Protein AF-A0A4U5JVY8-F1 (afdb_monomer)

Sequence (272 aa):
MNRAIWLPMALMVLGCAQSDKTPESETKQGASPSTPVASASTGAPNNTVSSDGEGGNAEQEFREAMALSAYPKVDYRDEEGNGISFEEFMKQTSNGKTFGMFKNSKTKEAIVSLNKPGKPVAEETKSDIRIGSPLPALKNAKTLDGKALDDAMFSGRHTLVSFYYSECVPCIAEVPALNAYAKAHPEMGILAVTFDEAKEARAFVGKHGFEWPVLADSEAYIHQAGVRTYPTILLIGPDRKIVAKMKTTLLQREDDTASAVAALDRWVESLL

Structure (mmCIF, N/CA/C/O backbone):
data_AF-A0A4U5JVY8-F1
#
_entry.id   AF-A0A4U5JVY8-F1
#
loop_
_atom_site.group_PDB
_atom_site.id
_atom_site.type_symbol
_atom_site.label_atom_id
_atom_site.label_alt_id
_atom_site.label_comp_id
_atom_site.label_asym_id
_atom_site.label_entity_id
_atom_site.label_seq_id
_atom_site.pdbx_PDB_ins_code
_atom_site.Cartn_x
_atom_site.Cartn_y
_atom_site.Cartn_z
_atom_site.occupancy
_atom_site.B_iso_or_equiv
_atom_site.auth_seq_id
_atom_site.auth_comp_id
_atom_site.auth_asym_id
_atom_site.auth_atom_id
_atom_site.pdbx_PDB_model_num
ATOM 1 N N . MET A 1 1 ? -44.131 -23.137 20.918 1.00 44.53 1 MET A N 1
ATOM 2 C CA . MET A 1 1 ? -44.601 -23.540 19.576 1.00 44.53 1 MET A CA 1
ATOM 3 C C . MET A 1 1 ? -44.940 -22.292 18.785 1.00 44.53 1 MET A C 1
ATOM 5 O O . MET A 1 1 ? -45.853 -21.594 19.187 1.00 44.53 1 MET A O 1
ATOM 9 N N . ASN A 1 2 ? -44.182 -21.989 17.731 1.00 37.28 2 ASN A N 1
ATOM 10 C CA . ASN A 1 2 ? -44.697 -21.395 16.493 1.00 37.28 2 ASN A CA 1
ATOM 11 C C . ASN A 1 2 ? -43.568 -21.383 15.460 1.00 37.28 2 ASN A C 1
ATOM 13 O O . ASN A 1 2 ? -42.564 -20.697 15.617 1.00 37.28 2 ASN A O 1
ATOM 17 N N . ARG A 1 3 ? -43.732 -22.233 14.445 1.00 38.88 3 ARG A N 1
ATOM 18 C CA . ARG A 1 3 ? -42.898 -22.325 13.249 1.00 38.88 3 ARG A CA 1
ATOM 19 C C . ARG A 1 3 ? -43.443 -21.324 12.233 1.00 38.88 3 ARG A C 1
ATOM 21 O O . ARG A 1 3 ? -44.627 -21.395 11.921 1.00 38.88 3 ARG A O 1
ATOM 28 N N . ALA A 1 4 ? -42.593 -20.462 11.688 1.00 52.03 4 ALA A N 1
ATOM 29 C CA . ALA A 1 4 ? -42.879 -19.748 10.450 1.00 52.03 4 ALA A CA 1
ATOM 30 C C . ALA A 1 4 ? -41.884 -20.235 9.394 1.00 52.03 4 ALA A C 1
ATOM 32 O O . ALA A 1 4 ? -40.686 -19.980 9.461 1.00 52.03 4 ALA A O 1
ATOM 33 N N . ILE A 1 5 ? -42.428 -21.039 8.489 1.00 45.78 5 ILE A N 1
ATOM 34 C CA . ILE A 1 5 ? -41.816 -21.608 7.296 1.00 45.78 5 ILE A CA 1
ATOM 35 C C . ILE A 1 5 ? -42.065 -20.605 6.170 1.00 45.78 5 ILE A C 1
ATOM 37 O O . ILE A 1 5 ? -43.217 -20.232 5.967 1.00 45.78 5 ILE A O 1
ATOM 41 N N . TRP A 1 6 ? -41.037 -20.218 5.419 1.00 35.31 6 TRP A N 1
ATOM 42 C CA . TRP A 1 6 ? -41.207 -19.662 4.075 1.00 35.31 6 TRP A CA 1
ATOM 43 C C . TRP A 1 6 ? -40.124 -20.244 3.162 1.00 35.31 6 TRP A C 1
ATOM 45 O O . TRP A 1 6 ? -38.931 -20.087 3.412 1.00 35.31 6 TRP A O 1
ATOM 55 N N . LEU A 1 7 ? -40.577 -21.001 2.162 1.00 38.44 7 LEU A N 1
ATOM 56 C CA . LEU A 1 7 ? -39.785 -21.593 1.083 1.00 38.44 7 LEU A CA 1
ATOM 57 C C . LEU A 1 7 ? -39.671 -20.605 -0.106 1.00 38.44 7 LEU A C 1
ATOM 59 O O . LEU A 1 7 ? -40.382 -19.599 -0.128 1.00 38.44 7 LEU A O 1
ATOM 63 N N . PRO A 1 8 ? -38.783 -20.873 -1.084 1.00 55.81 8 PRO A N 1
ATOM 64 C CA . PRO A 1 8 ? -38.242 -19.887 -2.014 1.00 55.81 8 PRO A CA 1
ATOM 65 C C . PRO A 1 8 ? -39.067 -19.756 -3.300 1.00 55.81 8 PRO A C 1
ATOM 67 O O . PRO A 1 8 ? -39.742 -20.693 -3.724 1.00 55.81 8 PRO A O 1
ATOM 70 N N . MET A 1 9 ? -38.942 -18.610 -3.973 1.00 40.38 9 MET A N 1
ATOM 71 C CA . MET A 1 9 ? -39.464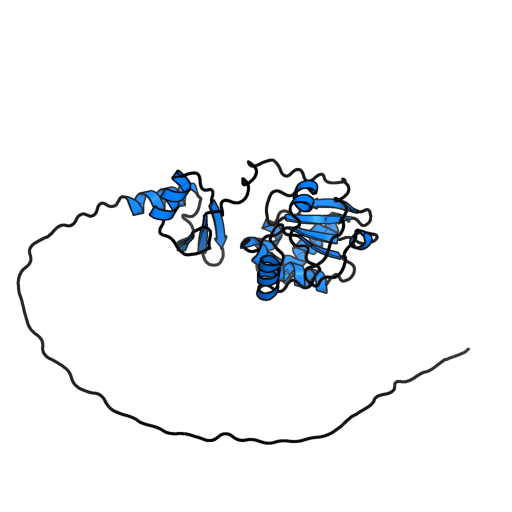 -18.410 -5.325 1.00 40.38 9 MET A CA 1
ATOM 72 C C . MET A 1 9 ? -38.307 -18.479 -6.326 1.00 40.38 9 MET A C 1
ATOM 74 O O . MET A 1 9 ? -37.515 -17.550 -6.461 1.00 40.38 9 MET A O 1
ATOM 78 N N . ALA A 1 10 ? -38.204 -19.622 -6.999 1.00 37.62 10 ALA A N 1
ATOM 79 C CA . ALA A 1 10 ? -37.437 -19.787 -8.221 1.00 37.62 10 ALA A CA 1
ATOM 80 C C . ALA A 1 10 ? -38.248 -19.216 -9.393 1.00 37.62 10 ALA A C 1
ATOM 82 O O . ALA A 1 10 ? -39.422 -19.555 -9.549 1.00 37.62 10 ALA A O 1
ATOM 83 N N . LEU A 1 11 ? -37.619 -18.396 -10.236 1.00 42.69 11 LEU A N 1
ATOM 84 C CA . LEU A 1 11 ? -38.139 -18.061 -11.558 1.00 42.69 11 LEU A CA 1
ATOM 85 C C . LEU A 1 11 ? -37.130 -18.552 -12.601 1.00 42.69 11 LEU A C 1
ATOM 87 O O . LEU A 1 11 ? -36.046 -17.997 -12.757 1.00 42.69 11 LEU A O 1
ATOM 91 N N . MET A 1 12 ? -37.499 -19.643 -13.269 1.00 35.31 12 MET A N 1
ATOM 92 C CA . MET A 1 12 ? -36.895 -20.112 -14.512 1.00 35.31 12 MET A CA 1
ATOM 93 C C . MET A 1 12 ? -37.322 -19.192 -15.660 1.00 35.31 12 MET A C 1
ATOM 95 O O . MET A 1 12 ? -38.511 -18.919 -15.811 1.00 35.31 12 MET A O 1
ATOM 99 N N . VAL A 1 13 ? -36.382 -18.822 -16.529 1.00 46.31 13 VAL A N 1
ATOM 100 C CA . VAL A 1 13 ? -36.673 -18.543 -17.942 1.00 46.31 13 VAL A CA 1
ATOM 101 C C . VAL A 1 13 ? -35.744 -19.412 -18.785 1.00 46.31 13 VAL A C 1
ATOM 103 O O . VAL A 1 13 ? -34.539 -19.475 -18.554 1.00 46.31 13 VAL A O 1
ATOM 106 N N . LEU A 1 14 ? -36.369 -20.133 -19.710 1.00 36.03 14 LEU A N 1
ATOM 107 C CA . LEU A 1 14 ? -35.841 -21.159 -20.602 1.00 36.03 14 LEU A CA 1
ATOM 108 C C . LEU A 1 14 ? -35.813 -20.606 -22.043 1.00 36.03 14 LEU A C 1
ATOM 110 O O . LEU A 1 14 ? -36.727 -19.871 -22.412 1.00 36.03 14 LEU A O 1
ATOM 114 N N . GLY A 1 15 ? -34.850 -21.043 -22.864 1.00 28.77 15 GLY A N 1
ATOM 115 C CA . GLY A 1 15 ? -34.874 -20.956 -24.342 1.00 28.77 15 GLY A CA 1
ATOM 116 C C . GLY A 1 15 ? -33.552 -20.435 -24.931 1.00 28.77 15 GLY A C 1
ATOM 117 O O . GLY A 1 15 ? -33.230 -19.274 -24.722 1.00 28.77 15 GLY A O 1
ATOM 118 N N . CYS A 1 16 ? -32.652 -21.281 -25.471 1.00 30.17 16 CYS A N 1
ATOM 119 C CA . CYS A 1 16 ? -32.615 -21.861 -26.842 1.00 30.17 16 CYS A CA 1
ATOM 120 C C . CYS A 1 16 ? -32.437 -20.770 -27.932 1.00 30.17 16 CYS A C 1
ATOM 122 O O . CYS A 1 16 ? -33.141 -19.776 -27.884 1.00 30.17 16 CYS A O 1
ATOM 124 N N . ALA A 1 17 ? -31.575 -20.840 -28.956 1.00 34.06 17 ALA A N 1
ATOM 125 C CA . ALA A 1 17 ? -30.889 -21.940 -29.636 1.00 34.06 17 ALA A CA 1
ATOM 126 C C . ALA A 1 17 ? -29.730 -21.417 -30.539 1.00 34.06 17 ALA A C 1
ATOM 128 O O . ALA A 1 17 ? -29.568 -20.214 -30.729 1.00 34.06 17 ALA A O 1
ATOM 129 N N . GLN A 1 18 ? -28.976 -22.383 -31.081 1.00 30.11 18 GLN A N 1
ATOM 130 C CA . GLN A 1 18 ? -27.905 -22.387 -32.098 1.00 30.11 18 GLN A CA 1
ATOM 131 C C . GLN A 1 18 ? -27.937 -21.321 -33.223 1.00 30.11 18 GLN A C 1
ATOM 133 O O . GLN A 1 18 ? -29.003 -20.983 -33.725 1.00 30.11 18 GLN A O 1
ATOM 138 N N . SER A 1 19 ? -26.770 -20.974 -33.797 1.00 32.69 19 SER A N 1
ATOM 139 C CA . SER A 1 19 ? -26.231 -21.674 -34.990 1.00 32.69 19 SER A CA 1
ATOM 140 C C . SER A 1 19 ? -25.012 -20.980 -35.618 1.00 32.69 19 SER A C 1
ATOM 142 O O . SER A 1 19 ? -24.900 -19.759 -35.665 1.00 32.69 19 SER A O 1
ATOM 144 N N . ASP A 1 20 ? -24.126 -21.856 -36.083 1.00 33.09 20 ASP A N 1
ATOM 145 C CA . ASP A 1 20 ? -22.908 -21.733 -36.875 1.00 33.09 20 ASP A CA 1
ATOM 146 C C . ASP A 1 20 ? -22.888 -20.688 -37.998 1.00 33.09 20 ASP A C 1
ATOM 148 O O . ASP A 1 20 ? -23.901 -20.418 -38.645 1.00 33.09 20 ASP A O 1
ATOM 152 N N . LYS A 1 21 ? -21.667 -20.232 -38.323 1.00 34.66 21 LYS A N 1
ATOM 153 C CA . LYS A 1 21 ? -21.115 -20.254 -39.693 1.00 34.66 21 LYS A CA 1
ATOM 154 C C . LYS A 1 21 ? -19.648 -19.808 -39.716 1.00 34.66 21 LYS A C 1
ATOM 156 O O . LYS A 1 21 ? -19.340 -18.623 -39.636 1.00 34.66 21 LYS A O 1
ATOM 161 N N . THR A 1 22 ? -18.754 -20.775 -39.890 1.00 34.44 22 THR A N 1
ATOM 162 C CA . THR A 1 22 ? -17.525 -20.636 -40.688 1.00 34.44 22 THR A CA 1
ATOM 163 C C . THR A 1 22 ? -17.857 -20.819 -42.176 1.00 34.44 22 THR A C 1
ATOM 165 O O . THR A 1 22 ? -18.879 -21.418 -42.521 1.00 34.44 22 THR A O 1
ATOM 168 N N . PRO A 1 23 ? -17.026 -20.253 -43.059 1.00 41.19 23 PRO A N 1
ATOM 169 C CA . PRO A 1 23 ? -16.271 -21.074 -44.018 1.00 41.19 23 PRO A CA 1
ATOM 170 C C . PRO A 1 23 ? -14.775 -20.674 -44.008 1.00 41.19 23 PRO A C 1
ATOM 172 O O . PRO A 1 23 ? -14.442 -19.527 -43.717 1.00 41.19 23 PRO A O 1
ATOM 175 N N . GLU A 1 24 ? -13.818 -21.614 -44.062 1.00 31.39 24 GLU A N 1
ATOM 176 C CA . GLU A 1 24 ? -13.188 -22.148 -45.299 1.00 31.39 24 GLU A CA 1
ATOM 177 C C . GLU A 1 24 ? -12.866 -21.042 -46.319 1.00 31.39 24 GLU A C 1
ATOM 179 O O . GLU A 1 24 ? -13.724 -20.238 -46.652 1.00 31.39 24 GLU A O 1
ATOM 184 N N . SER A 1 25 ? -11.714 -20.920 -46.966 1.00 27.73 25 SER A N 1
ATOM 185 C CA . SER A 1 25 ? -10.403 -21.578 -47.043 1.00 27.73 25 SER A CA 1
ATOM 186 C C . SER A 1 25 ? -9.842 -20.998 -48.346 1.00 27.73 25 SER A C 1
ATOM 188 O O . SER A 1 25 ? -10.617 -20.932 -49.293 1.00 27.73 25 SER A O 1
ATOM 190 N N . GLU A 1 26 ? -8.564 -20.637 -48.471 1.00 34.53 26 GLU A N 1
ATOM 191 C CA . GLU A 1 26 ? -7.884 -20.826 -49.762 1.00 34.53 26 GLU A CA 1
ATOM 192 C C . GLU A 1 26 ? -6.359 -20.734 -49.649 1.00 34.53 26 GLU A C 1
ATOM 194 O O . GLU A 1 26 ? -5.760 -19.817 -49.090 1.00 34.53 26 GLU A O 1
ATOM 199 N N . THR A 1 27 ? -5.768 -21.785 -50.192 1.00 29.89 27 THR A N 1
ATOM 200 C CA . THR A 1 27 ? -4.372 -22.191 -50.269 1.00 29.89 27 THR A CA 1
ATOM 201 C C . THR A 1 27 ? -3.647 -21.433 -51.379 1.00 29.89 27 THR A C 1
ATOM 203 O O . THR A 1 27 ? -4.186 -21.364 -52.477 1.00 29.89 27 THR A O 1
ATOM 206 N N . LYS A 1 28 ? -2.379 -21.033 -51.192 1.00 35.88 28 LYS A N 1
ATOM 207 C CA . LYS A 1 28 ? -1.377 -21.107 -52.278 1.00 35.88 28 LYS A CA 1
ATOM 208 C C . LYS A 1 28 ? 0.023 -21.442 -51.759 1.00 35.88 28 LYS A C 1
ATOM 210 O O . LYS A 1 28 ? 0.612 -20.722 -50.962 1.00 35.88 28 LYS A O 1
ATOM 215 N N . GLN A 1 29 ? 0.520 -22.567 -52.267 1.00 32.66 29 GLN A N 1
ATOM 216 C CA . GLN A 1 29 ? 1.894 -23.061 -52.226 1.00 32.66 29 GLN A CA 1
ATOM 217 C C . GLN A 1 29 ? 2.762 -22.384 -53.305 1.00 32.66 29 GLN A C 1
ATOM 219 O O . GLN A 1 29 ? 2.252 -21.974 -54.346 1.00 32.66 29 GLN A O 1
ATOM 224 N N . GLY A 1 30 ? 4.079 -22.375 -53.084 1.00 30.42 30 GLY A N 1
ATOM 225 C CA . GLY A 1 30 ? 5.127 -22.122 -54.086 1.00 30.42 30 GLY A CA 1
ATOM 226 C C . GLY A 1 30 ? 6.490 -22.002 -53.389 1.00 30.42 30 GLY A C 1
ATOM 227 O O . GLY A 1 30 ? 6.773 -20.977 -52.791 1.00 30.42 30 GLY A O 1
ATOM 228 N N . ALA A 1 31 ? 7.207 -23.106 -53.163 1.00 30.83 31 ALA A N 1
ATOM 229 C CA . ALA A 1 31 ? 8.260 -23.663 -54.031 1.00 30.83 31 ALA A CA 1
ATOM 230 C C . ALA A 1 31 ? 9.655 -23.003 -53.848 1.00 30.83 31 ALA A C 1
ATOM 232 O O . ALA A 1 31 ? 9.920 -21.911 -54.332 1.00 30.83 31 ALA A O 1
ATOM 233 N N . SER A 1 32 ? 10.545 -23.731 -53.158 1.00 29.83 32 SER A N 1
ATOM 234 C CA . SER A 1 32 ? 12.025 -23.738 -53.301 1.00 29.83 32 SER A CA 1
ATOM 235 C C . SER A 1 32 ? 12.385 -24.697 -54.475 1.00 29.83 32 SER A C 1
ATOM 237 O O . SER A 1 32 ? 11.446 -25.383 -54.896 1.00 29.83 32 SER A O 1
ATOM 239 N N . PRO A 1 33 ? 13.631 -24.892 -54.997 1.00 43.69 33 PRO A N 1
ATOM 240 C CA . PRO A 1 33 ? 14.962 -24.567 -54.442 1.00 43.69 33 PRO A CA 1
ATOM 241 C C . PRO A 1 33 ? 16.046 -24.120 -55.466 1.00 43.69 33 PRO A C 1
ATOM 243 O O . PRO A 1 33 ? 15.808 -24.128 -56.669 1.00 43.69 33 PRO A O 1
ATOM 246 N N . SER A 1 34 ? 17.258 -23.775 -54.992 1.00 32.31 34 SER A N 1
ATOM 247 C CA . SER A 1 34 ? 18.584 -24.312 -55.418 1.00 32.31 34 SER A CA 1
ATOM 248 C C . SER A 1 34 ? 19.775 -23.345 -55.197 1.00 32.31 34 SER A C 1
ATOM 250 O O . SER A 1 34 ? 19.781 -22.194 -55.614 1.00 32.31 34 SER A O 1
ATOM 252 N N . THR A 1 35 ? 20.779 -23.870 -54.489 1.00 31.12 35 THR A N 1
ATOM 253 C CA . THR A 1 35 ? 22.184 -23.448 -54.259 1.00 31.12 35 THR A CA 1
ATOM 254 C C . THR A 1 35 ? 23.069 -23.717 -55.502 1.00 31.12 35 THR A C 1
ATOM 256 O O . THR A 1 35 ? 22.540 -24.254 -56.474 1.00 31.12 35 THR A O 1
ATOM 259 N N . PRO A 1 36 ? 24.424 -23.602 -55.486 1.00 46.78 36 PRO A N 1
ATOM 260 C CA . PRO A 1 36 ? 25.385 -22.711 -54.796 1.00 46.78 36 PRO A CA 1
ATOM 261 C C . PRO A 1 36 ? 26.453 -22.126 -55.772 1.00 46.78 36 PRO A C 1
ATOM 263 O O . PRO A 1 36 ? 26.651 -22.667 -56.853 1.00 46.78 36 PRO A O 1
ATOM 266 N N . VAL A 1 37 ? 27.261 -21.132 -55.369 1.00 31.23 37 VAL A N 1
ATOM 267 C CA . VAL A 1 37 ? 28.632 -20.961 -55.917 1.00 31.23 37 VAL A CA 1
ATOM 268 C C . VAL A 1 37 ? 29.576 -20.444 -54.827 1.00 31.23 37 VAL A C 1
ATOM 270 O O . VAL A 1 37 ? 29.257 -19.499 -54.111 1.00 31.23 37 VAL A O 1
ATOM 273 N N . ALA A 1 38 ? 30.727 -21.104 -54.705 1.00 28.36 38 ALA A N 1
ATOM 274 C CA . ALA A 1 38 ? 31.816 -20.834 -53.773 1.00 28.36 38 ALA A CA 1
ATOM 275 C C . ALA A 1 38 ? 33.072 -20.305 -54.500 1.00 28.36 38 ALA A C 1
ATOM 277 O O . ALA A 1 38 ? 33.173 -20.438 -55.719 1.00 28.36 38 ALA A O 1
ATOM 278 N N . SER A 1 39 ? 34.045 -19.861 -53.685 1.00 27.89 39 SER A N 1
ATOM 279 C CA . SER A 1 39 ? 35.493 -19.678 -53.955 1.00 27.89 39 SER A CA 1
ATOM 280 C C . SER A 1 39 ? 35.931 -18.306 -54.498 1.00 27.89 39 SER A C 1
ATOM 282 O O . SER A 1 39 ? 35.319 -17.788 -55.417 1.00 27.89 39 SER A O 1
ATOM 284 N N . ALA A 1 40 ? 37.022 -17.668 -54.050 1.00 27.14 40 ALA A N 1
ATOM 285 C CA . ALA A 1 40 ? 38.007 -17.936 -52.993 1.00 27.14 40 ALA A CA 1
ATOM 286 C C . ALA A 1 40 ? 38.930 -16.700 -52.802 1.00 27.14 40 ALA A C 1
ATOM 288 O O . ALA A 1 40 ? 39.076 -15.923 -53.737 1.00 27.14 40 ALA A O 1
ATOM 289 N N . SER A 1 41 ? 39.592 -16.625 -51.629 1.00 26.50 41 SER A N 1
ATOM 290 C CA . SER A 1 41 ? 40.952 -16.094 -51.335 1.00 26.50 41 SER A CA 1
AT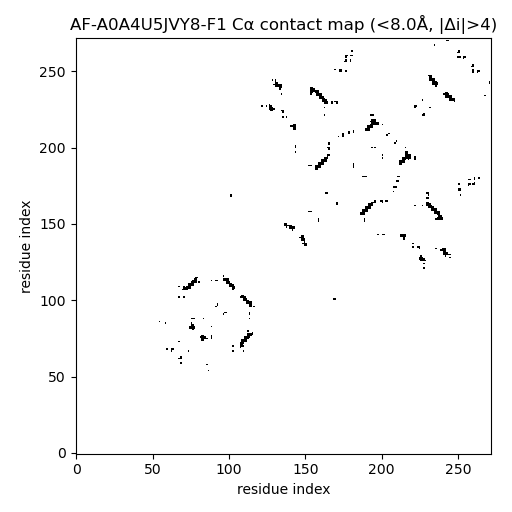OM 291 C C . SER A 1 41 ? 41.298 -14.653 -51.784 1.00 26.50 41 SER A C 1
ATOM 293 O O . SER A 1 41 ? 41.252 -14.327 -52.958 1.00 26.50 41 SER A O 1
ATOM 295 N N . THR A 1 42 ? 41.820 -13.736 -50.960 1.00 27.31 42 THR A N 1
ATOM 296 C CA . THR A 1 42 ? 43.104 -13.805 -50.227 1.00 27.31 42 THR A CA 1
ATOM 297 C C . THR A 1 42 ? 43.291 -12.482 -49.454 1.00 27.31 42 THR A C 1
ATOM 299 O O . THR A 1 42 ? 42.940 -11.437 -49.993 1.00 27.31 42 THR A O 1
ATOM 302 N N . GLY A 1 43 ? 43.939 -12.500 -48.282 1.00 26.80 43 GLY A N 1
ATOM 303 C CA . GLY A 1 43 ? 44.747 -11.361 -47.808 1.00 26.80 43 GLY A CA 1
ATOM 304 C C . GLY A 1 43 ? 44.231 -10.587 -46.591 1.00 26.80 43 GLY A C 1
ATOM 305 O O . GLY A 1 43 ? 43.535 -9.589 -46.728 1.00 26.80 43 GLY A O 1
ATOM 306 N N . ALA A 1 44 ? 44.677 -10.993 -45.399 1.00 27.80 44 ALA A N 1
ATOM 307 C CA . ALA A 1 44 ? 44.892 -10.070 -44.279 1.00 27.80 44 ALA A CA 1
ATOM 308 C C . ALA A 1 44 ? 46.097 -9.150 -44.616 1.00 27.80 44 ALA A C 1
ATOM 310 O O 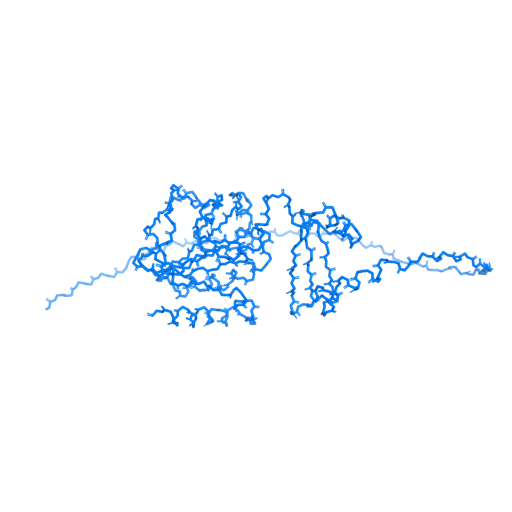. ALA A 1 44 ? 46.962 -9.576 -45.389 1.00 27.80 44 ALA A O 1
ATOM 311 N N . PRO A 1 45 ? 46.192 -7.922 -44.070 1.00 36.50 45 PRO A N 1
ATOM 312 C CA . PRO A 1 45 ? 46.544 -7.780 -42.658 1.00 36.50 45 PRO A CA 1
ATOM 313 C C . PRO A 1 45 ? 45.734 -6.726 -41.887 1.00 36.50 45 PRO A C 1
ATOM 315 O O . PRO A 1 45 ? 45.299 -5.716 -42.428 1.00 36.50 45 PRO A O 1
ATOM 318 N N . ASN A 1 46 ? 45.599 -7.009 -40.589 1.00 33.41 46 ASN A N 1
ATOM 319 C CA . ASN A 1 46 ? 45.531 -6.087 -39.455 1.00 33.41 46 ASN A CA 1
ATOM 320 C C . ASN A 1 46 ? 45.091 -4.645 -39.728 1.00 33.41 46 ASN A C 1
ATOM 322 O O . ASN A 1 46 ? 45.906 -3.811 -40.105 1.00 33.41 46 ASN A O 1
ATOM 326 N N . ASN A 1 47 ? 43.872 -4.333 -39.290 1.00 33.78 47 ASN A N 1
ATOM 327 C CA . ASN A 1 47 ? 43.629 -3.088 -38.576 1.00 33.78 47 ASN A CA 1
ATOM 328 C C . ASN A 1 47 ? 43.133 -3.436 -37.175 1.00 33.78 47 ASN A C 1
ATOM 330 O O . ASN A 1 47 ? 41.973 -3.777 -36.954 1.00 33.78 47 ASN A O 1
ATOM 334 N N . THR A 1 48 ? 44.073 -3.385 -36.240 1.00 36.72 48 THR A N 1
ATOM 335 C CA . THR A 1 48 ? 43.844 -3.283 -34.807 1.00 36.72 48 THR A CA 1
ATOM 336 C C . THR A 1 48 ? 43.029 -2.015 -34.559 1.00 36.72 48 THR A C 1
ATOM 338 O O . THR A 1 48 ? 43.559 -0.909 -34.616 1.00 36.72 48 THR A O 1
ATOM 341 N N . VAL A 1 49 ? 41.735 -2.167 -34.298 1.00 35.09 49 VAL A N 1
ATOM 342 C CA . VAL A 1 49 ? 40.999 -1.205 -33.478 1.00 35.09 49 VAL A CA 1
ATOM 343 C C . VAL A 1 49 ? 40.945 -1.834 -32.097 1.00 35.09 49 VAL A C 1
ATOM 345 O O . VAL A 1 49 ? 40.050 -2.613 -31.780 1.00 35.09 49 VAL A O 1
ATOM 348 N N . SER A 1 50 ? 41.974 -1.551 -31.303 1.00 37.97 50 SER A N 1
ATOM 349 C CA . SER A 1 50 ? 41.840 -1.600 -29.854 1.00 37.97 50 SER A CA 1
ATOM 350 C C . SER A 1 50 ? 40.881 -0.473 -29.484 1.00 37.97 50 SER A C 1
ATOM 352 O O . SER A 1 50 ? 41.265 0.691 -29.477 1.00 37.97 50 SER A O 1
ATOM 354 N N . SER A 1 51 ? 39.608 -0.805 -29.283 1.00 37.34 51 SER A N 1
ATOM 355 C CA . SER A 1 51 ? 38.725 0.011 -28.459 1.00 37.34 51 SER A CA 1
ATOM 356 C C . SER A 1 51 ? 38.888 -0.509 -27.039 1.00 37.34 51 SER A C 1
ATOM 358 O O . SER A 1 51 ? 38.365 -1.571 -26.691 1.00 37.34 51 SER A O 1
ATOM 360 N N . ASP A 1 52 ? 39.705 0.193 -26.268 1.00 37.69 52 ASP A N 1
ATOM 361 C CA . ASP A 1 52 ? 39.957 -0.078 -24.864 1.00 37.69 52 ASP A CA 1
ATOM 362 C C . ASP A 1 52 ? 38.630 -0.117 -24.080 1.00 37.69 52 ASP A C 1
ATOM 364 O O . ASP A 1 52 ? 37.941 0.879 -23.900 1.00 37.69 52 ASP A O 1
ATOM 368 N N . GLY A 1 53 ? 38.184 -1.328 -23.749 1.00 41.00 53 GLY A N 1
ATOM 369 C CA . GLY A 1 53 ? 38.051 -1.870 -22.391 1.00 41.00 53 GLY A CA 1
ATOM 370 C C . GLY A 1 53 ? 37.686 -0.997 -21.178 1.00 41.00 53 GLY A C 1
ATOM 371 O O . GLY A 1 53 ? 37.871 -1.494 -20.072 1.00 41.00 53 GLY A O 1
ATOM 372 N N . GLU A 1 54 ? 37.188 0.233 -21.299 1.00 44.09 54 GLU A N 1
ATOM 373 C CA . GLU A 1 54 ? 36.912 1.085 -20.123 1.00 44.09 54 GLU A CA 1
ATOM 374 C C . GLU A 1 54 ? 35.490 0.927 -19.550 1.00 44.09 54 GLU A C 1
ATOM 376 O O . GLU A 1 54 ? 35.301 1.046 -18.341 1.00 44.09 54 GLU A O 1
ATOM 381 N N . GLY A 1 55 ? 34.494 0.557 -20.364 1.00 44.91 55 GLY A N 1
ATOM 382 C CA . GLY A 1 55 ? 33.105 0.405 -19.894 1.00 44.91 55 GLY A CA 1
ATOM 383 C C . GLY A 1 55 ? 32.829 -0.884 -19.103 1.00 44.91 55 GLY A C 1
ATOM 384 O O . GLY A 1 55 ? 32.092 -0.870 -18.119 1.00 44.91 55 GLY A O 1
ATOM 385 N N . GLY A 1 56 ? 33.450 -2.004 -19.495 1.00 57.91 56 GLY A N 1
ATOM 386 C CA . GLY A 1 56 ? 33.180 -3.322 -18.895 1.00 57.91 56 GLY A CA 1
ATOM 387 C C . GLY A 1 56 ? 33.751 -3.495 -17.484 1.00 57.91 56 GLY A C 1
ATOM 388 O O . GLY A 1 56 ? 33.147 -4.166 -16.650 1.00 57.91 56 GLY A O 1
ATOM 389 N N . ASN A 1 57 ? 34.887 -2.849 -17.211 1.00 77.06 57 ASN A N 1
ATOM 390 C CA . ASN A 1 57 ? 35.478 -2.741 -15.877 1.00 77.06 57 ASN A CA 1
ATOM 391 C C . ASN A 1 57 ? 34.538 -1.947 -14.955 1.00 77.06 57 ASN A C 1
ATOM 393 O O . ASN A 1 57 ? 34.138 -2.450 -13.906 1.00 77.06 57 ASN A O 1
ATOM 397 N N . ALA A 1 58 ? 34.144 -0.742 -15.378 1.00 85.75 58 ALA A N 1
ATOM 398 C CA . ALA A 1 58 ? 33.407 0.177 -14.521 1.00 85.75 58 ALA A CA 1
ATOM 399 C C . ALA A 1 58 ? 32.009 -0.358 -14.181 1.00 85.75 58 ALA A C 1
ATOM 401 O O . ALA A 1 58 ? 31.538 -0.215 -13.051 1.00 85.75 58 ALA A O 1
ATOM 402 N N . GLU A 1 59 ? 31.355 -1.026 -15.138 1.00 91.50 59 GLU A N 1
ATOM 403 C CA . GLU A 1 59 ? 30.079 -1.695 -14.884 1.00 91.50 59 GLU A CA 1
ATOM 404 C C . GLU A 1 59 ? 30.241 -2.840 -13.884 1.00 91.50 59 GLU A C 1
ATOM 406 O O . GLU A 1 59 ? 29.416 -2.997 -12.983 1.00 91.50 59 GLU A O 1
ATOM 411 N N . GLN A 1 60 ? 31.310 -3.630 -14.000 1.00 88.12 60 GLN A N 1
ATOM 412 C CA . GLN A 1 60 ? 31.577 -4.715 -13.066 1.00 88.12 60 GLN A CA 1
ATOM 413 C C . GLN A 1 60 ? 31.839 -4.190 -11.649 1.00 88.12 60 GLN A C 1
ATOM 415 O O . GLN A 1 60 ? 31.214 -4.678 -10.707 1.00 88.12 60 GLN A O 1
ATOM 420 N N . GLU A 1 61 ? 32.691 -3.177 -11.492 1.00 88.06 61 GLU A N 1
ATOM 421 C CA . GLU A 1 61 ? 32.985 -2.556 -10.195 1.00 88.06 61 GLU A CA 1
ATOM 422 C C . GLU A 1 61 ? 31.727 -1.956 -9.561 1.00 88.06 61 GLU A C 1
ATOM 424 O O . GLU A 1 61 ? 31.437 -2.188 -8.385 1.00 88.06 61 GLU A O 1
ATOM 429 N N . PHE A 1 62 ? 30.916 -1.251 -10.356 1.00 90.06 62 PHE A N 1
ATOM 430 C CA . PHE A 1 62 ? 29.622 -0.749 -9.907 1.00 90.06 62 PHE A CA 1
ATOM 431 C C . PHE A 1 62 ? 28.711 -1.895 -9.458 1.00 90.06 62 PHE A C 1
ATOM 433 O O . PHE A 1 62 ? 28.098 -1.839 -8.389 1.00 90.06 62 PHE A O 1
ATOM 440 N N . ARG A 1 63 ? 28.627 -2.972 -10.243 1.00 92.25 63 ARG A N 1
ATOM 441 C CA . ARG A 1 63 ? 27.811 -4.137 -9.892 1.00 92.25 63 ARG A CA 1
ATOM 442 C C . ARG A 1 63 ? 28.309 -4.809 -8.620 1.00 92.25 63 ARG A C 1
ATOM 444 O O . ARG A 1 63 ? 27.488 -5.274 -7.837 1.00 92.25 63 ARG A O 1
ATOM 451 N N . GLU A 1 64 ? 29.607 -4.861 -8.371 1.00 87.62 64 GLU A N 1
ATOM 452 C CA . GLU A 1 64 ? 30.157 -5.383 -7.120 1.00 87.62 64 GLU A CA 1
ATOM 453 C C . GLU A 1 64 ? 29.806 -4.478 -5.936 1.00 87.62 64 GLU A C 1
ATOM 455 O O . GLU A 1 64 ? 29.216 -4.957 -4.962 1.00 87.62 64 GLU A O 1
ATOM 460 N N . ALA A 1 65 ? 30.053 -3.170 -6.057 1.00 83.50 65 ALA A N 1
ATOM 461 C CA . ALA A 1 65 ? 29.733 -2.176 -5.033 1.00 83.50 65 ALA A CA 1
ATOM 462 C C . ALA A 1 65 ? 28.242 -2.185 -4.656 1.00 83.50 65 ALA A C 1
ATOM 464 O O . ALA A 1 65 ? 27.883 -2.078 -3.484 1.00 83.50 65 ALA A O 1
ATOM 465 N N . MET A 1 66 ? 27.368 -2.396 -5.642 1.00 85.00 66 MET A N 1
ATOM 466 C CA . MET A 1 66 ? 25.919 -2.438 -5.451 1.00 85.00 66 MET A CA 1
ATOM 467 C C . MET A 1 66 ? 25.380 -3.846 -5.162 1.00 85.00 66 MET A C 1
ATOM 469 O O . MET A 1 66 ? 24.162 -4.050 -5.138 1.00 85.00 66 MET A O 1
ATOM 473 N N . ALA A 1 67 ? 26.243 -4.841 -4.925 1.00 88.25 67 ALA A N 1
ATOM 474 C CA . ALA A 1 67 ? 25.881 -6.244 -4.689 1.00 88.25 67 ALA A CA 1
ATOM 475 C C . ALA A 1 67 ? 24.952 -6.832 -5.778 1.00 88.25 67 ALA A C 1
ATOM 477 O O . ALA A 1 67 ? 23.973 -7.532 -5.493 1.00 88.25 67 ALA A O 1
ATOM 478 N N . LEU A 1 68 ? 25.221 -6.477 -7.031 1.00 88.62 68 LEU A N 1
ATOM 479 C CA . LEU A 1 68 ? 24.578 -6.935 -8.263 1.00 88.62 68 LEU A CA 1
ATOM 480 C C . LEU A 1 68 ? 25.396 -8.014 -8.992 1.00 88.62 68 LEU A C 1
ATOM 482 O O . LEU A 1 68 ? 24.912 -8.584 -9.965 1.00 88.62 68 LEU A O 1
ATOM 486 N N . SER A 1 69 ? 26.599 -8.347 -8.520 1.00 86.00 69 SER A N 1
ATOM 487 C CA . SER A 1 69 ? 27.449 -9.396 -9.110 1.00 86.00 69 SER A CA 1
ATOM 488 C C . SER A 1 69 ? 26.771 -10.776 -9.164 1.00 86.00 69 SER A C 1
ATOM 490 O O . SER A 1 69 ? 27.013 -11.550 -10.085 1.00 86.00 69 SER A O 1
ATOM 492 N N . ALA A 1 70 ? 25.849 -11.063 -8.238 1.00 86.75 70 ALA A N 1
ATOM 493 C CA . ALA A 1 70 ? 25.046 -12.292 -8.227 1.00 86.75 70 ALA A CA 1
ATOM 494 C C . ALA A 1 70 ? 23.906 -12.328 -9.273 1.00 86.75 70 ALA A C 1
ATOM 496 O O . ALA A 1 70 ? 23.169 -13.316 -9.340 1.00 86.75 70 ALA A O 1
ATOM 497 N N . TYR A 1 71 ? 23.734 -11.261 -10.060 1.00 88.31 71 TYR A N 1
ATOM 498 C CA . TYR A 1 71 ? 22.653 -11.087 -11.029 1.00 88.31 71 TYR A CA 1
ATOM 499 C C . TYR A 1 71 ? 23.264 -10.964 -12.435 1.00 88.31 71 TYR A C 1
ATOM 501 O O . TYR A 1 71 ? 23.769 -9.895 -12.785 1.00 88.31 71 TYR A O 1
ATOM 509 N N . PRO A 1 72 ? 23.283 -12.043 -13.247 1.00 87.94 72 PRO A N 1
ATOM 510 C CA . PRO A 1 72 ? 23.874 -12.041 -14.586 1.00 87.94 72 PRO A CA 1
ATOM 511 C C . PRO A 1 72 ? 23.170 -11.090 -15.554 1.00 87.94 72 PRO A C 1
ATOM 513 O O . PRO A 1 72 ? 23.807 -10.615 -16.488 1.00 87.94 72 PRO A O 1
ATOM 516 N N . LYS A 1 73 ? 21.885 -10.797 -15.329 1.00 89.88 73 LYS A N 1
ATOM 517 C CA . LYS A 1 73 ? 21.108 -9.863 -16.142 1.00 89.88 73 LYS A CA 1
ATOM 518 C C . LYS A 1 73 ? 20.768 -8.628 -15.317 1.00 89.88 73 LYS A C 1
ATOM 520 O O . LYS A 1 73 ? 19.945 -8.708 -14.407 1.00 89.88 73 LYS A O 1
ATOM 525 N N . VAL A 1 74 ? 21.407 -7.509 -15.642 1.00 91.31 74 VAL A N 1
ATOM 526 C CA . VAL A 1 74 ? 21.133 -6.194 -15.053 1.00 91.31 74 VAL A CA 1
ATOM 527 C C . VAL A 1 74 ? 20.593 -5.290 -16.155 1.00 91.31 74 VAL A C 1
ATOM 529 O O . VAL A 1 74 ? 21.212 -5.173 -17.206 1.00 91.31 74 VAL A O 1
ATOM 532 N N . ASP A 1 75 ? 19.420 -4.708 -15.933 1.00 91.94 75 ASP A N 1
ATOM 533 C CA . ASP A 1 75 ? 18.766 -3.789 -16.865 1.00 91.94 75 ASP A CA 1
ATOM 534 C C . ASP A 1 75 ? 18.812 -2.369 -16.291 1.00 91.94 75 ASP A C 1
ATOM 536 O O . ASP A 1 75 ? 18.286 -2.129 -15.201 1.00 91.94 75 ASP A O 1
ATOM 540 N N . TYR A 1 76 ? 19.465 -1.446 -16.995 1.00 94.50 76 TYR A N 1
ATOM 541 C CA . TYR A 1 76 ? 19.559 -0.040 -16.605 1.00 94.50 76 TYR A CA 1
ATOM 542 C C . TYR A 1 76 ? 18.458 0.749 -17.301 1.00 94.50 76 TYR A C 1
ATOM 544 O O . TYR A 1 76 ? 18.253 0.589 -18.501 1.00 94.50 76 TYR A O 1
ATOM 552 N N . ARG A 1 77 ? 17.741 1.601 -16.567 1.00 90.75 77 ARG A N 1
ATOM 553 C CA . ARG A 1 77 ? 16.594 2.338 -17.107 1.00 90.75 77 ARG A CA 1
ATOM 554 C C . ARG A 1 77 ? 16.628 3.823 -16.786 1.00 90.75 77 ARG A C 1
ATOM 556 O O . ARG A 1 77 ? 17.114 4.213 -15.722 1.00 90.75 77 ARG A O 1
ATOM 563 N N . ASP A 1 78 ? 16.103 4.623 -17.708 1.00 90.94 78 ASP A N 1
ATOM 564 C CA . ASP A 1 78 ? 15.835 6.041 -17.485 1.00 90.94 78 ASP A CA 1
ATOM 565 C C . ASP A 1 78 ? 14.613 6.255 -16.578 1.00 90.94 78 ASP A C 1
ATOM 567 O O . ASP A 1 78 ? 14.050 5.319 -16.003 1.00 90.94 78 ASP A O 1
ATOM 571 N N . GLU A 1 79 ? 14.240 7.519 -16.425 1.00 85.19 79 GLU A N 1
ATOM 572 C CA . GLU A 1 79 ? 13.152 7.968 -15.566 1.00 85.19 79 GLU A CA 1
ATOM 573 C C . GLU A 1 79 ? 11.785 7.536 -16.104 1.00 85.19 79 GLU A C 1
ATOM 575 O O . GLU A 1 79 ? 10.846 7.349 -15.343 1.00 85.19 79 GLU A O 1
ATOM 580 N N . GLU A 1 80 ? 11.664 7.336 -17.408 1.00 81.38 80 GLU A N 1
ATOM 581 C CA . GLU A 1 80 ? 10.462 6.873 -18.089 1.00 81.38 80 GLU A CA 1
ATOM 582 C C . GLU A 1 80 ? 10.373 5.337 -18.145 1.00 81.38 80 GLU A C 1
ATOM 584 O O . GLU A 1 80 ? 9.385 4.783 -18.634 1.00 81.38 80 GLU A O 1
ATOM 589 N N . GLY A 1 81 ? 11.386 4.637 -17.625 1.00 79.44 81 GLY A N 1
ATOM 590 C CA . GLY A 1 81 ? 11.470 3.182 -17.609 1.00 79.44 81 GLY A CA 1
ATOM 591 C C . GLY A 1 81 ? 11.974 2.567 -18.917 1.00 79.44 81 GLY A C 1
ATOM 592 O O . GLY A 1 81 ? 11.874 1.346 -19.081 1.00 79.44 81 GLY A O 1
ATOM 593 N N . ASN A 1 82 ? 12.521 3.367 -19.834 1.00 89.38 82 ASN A N 1
ATOM 594 C CA . ASN A 1 82 ? 13.166 2.876 -21.047 1.00 89.38 82 ASN A CA 1
ATOM 595 C C . ASN A 1 82 ? 14.563 2.347 -20.727 1.00 89.38 82 ASN A C 1
ATOM 597 O O . ASN A 1 82 ? 15.270 2.896 -19.886 1.00 89.38 82 ASN A O 1
ATOM 601 N N . GLY A 1 83 ? 14.981 1.292 -21.428 1.00 90.69 83 GLY A N 1
ATOM 602 C CA . GLY A 1 83 ? 16.330 0.746 -21.292 1.00 90.69 83 GLY A CA 1
ATOM 603 C C . GLY A 1 83 ? 17.390 1.732 -21.786 1.00 90.69 83 GLY A C 1
ATOM 604 O O . GLY A 1 83 ? 17.308 2.216 -22.916 1.00 90.69 83 GLY A O 1
ATOM 605 N N . ILE A 1 84 ? 18.399 1.989 -20.959 1.00 94.38 84 ILE A N 1
ATOM 606 C CA . ILE A 1 84 ? 19.570 2.813 -21.275 1.00 94.38 84 ILE A CA 1
ATOM 607 C C . ILE A 1 84 ? 20.854 2.007 -21.077 1.00 94.38 84 ILE A C 1
ATOM 609 O O . ILE A 1 84 ? 20.885 1.011 -20.360 1.00 94.38 84 ILE A O 1
ATOM 613 N N . SER A 1 85 ? 21.942 2.432 -21.717 1.00 95.44 85 SER A N 1
ATOM 614 C CA . SER A 1 85 ? 23.271 1.862 -21.464 1.00 95.44 85 SER A CA 1
ATOM 615 C C . SER A 1 85 ? 23.774 2.220 -20.062 1.00 95.44 85 SER A C 1
ATOM 617 O O . SER A 1 85 ? 23.440 3.293 -19.554 1.00 95.44 85 SER A O 1
ATOM 619 N N . PHE A 1 86 ? 24.667 1.403 -19.498 1.00 94.25 86 PHE A N 1
ATOM 620 C CA . PHE A 1 86 ? 25.365 1.719 -18.248 1.00 94.25 86 PHE A CA 1
ATOM 621 C C . PHE A 1 86 ? 26.086 3.080 -18.291 1.00 94.25 86 PHE A C 1
ATOM 623 O O . PHE A 1 86 ? 26.037 3.837 -17.329 1.00 94.25 86 PHE A O 1
ATOM 630 N N . GLU A 1 87 ? 26.702 3.432 -19.420 1.00 93.88 87 GLU A N 1
ATOM 631 C CA . GLU A 1 87 ? 27.408 4.709 -19.606 1.00 93.88 87 GLU A CA 1
ATOM 632 C C . GLU A 1 87 ? 26.466 5.913 -19.456 1.00 93.88 87 GLU A C 1
ATOM 634 O O . GLU A 1 87 ? 26.736 6.840 -18.690 1.00 93.88 87 GLU A O 1
ATOM 639 N N . GLU A 1 88 ? 25.322 5.875 -20.144 1.00 92.94 88 GLU A N 1
ATOM 640 C CA . GLU A 1 88 ? 24.280 6.901 -20.030 1.00 92.94 88 GLU A CA 1
ATOM 641 C C . GLU A 1 88 ? 23.692 6.957 -18.613 1.00 92.94 88 GLU A C 1
ATOM 643 O O . GLU A 1 88 ? 23.494 8.043 -18.067 1.00 92.94 88 GLU A O 1
ATOM 648 N N . PHE A 1 89 ? 23.496 5.803 -17.974 1.00 94.19 89 PHE A N 1
ATOM 649 C CA . PHE A 1 89 ? 23.084 5.735 -16.576 1.00 94.19 89 PHE A CA 1
ATOM 650 C C . PHE A 1 89 ? 24.098 6.439 -15.655 1.00 94.19 89 PHE A C 1
ATOM 652 O O . PHE A 1 89 ? 23.723 7.346 -14.908 1.00 94.19 89 PHE A O 1
ATOM 659 N N . MET A 1 90 ? 25.388 6.106 -15.762 1.00 93.19 90 MET A N 1
ATOM 660 C CA . MET A 1 90 ? 26.453 6.690 -14.938 1.00 93.19 90 MET A CA 1
ATOM 661 C C . MET A 1 90 ? 26.637 8.188 -15.175 1.00 93.19 90 MET A C 1
ATOM 663 O O . MET A 1 90 ? 26.919 8.944 -14.240 1.00 93.19 90 MET A O 1
ATOM 667 N N . LYS A 1 91 ? 26.446 8.651 -16.412 1.00 92.06 91 LYS A N 1
ATOM 668 C CA . LYS A 1 91 ? 26.445 10.078 -16.745 1.00 92.06 91 LYS A CA 1
ATOM 669 C C . LYS A 1 91 ? 25.324 10.809 -16.010 1.00 92.06 91 LYS A C 1
ATOM 671 O O . LYS A 1 91 ? 25.548 11.887 -15.462 1.00 92.06 91 LYS A O 1
ATOM 676 N N . GLN A 1 92 ? 24.129 10.229 -15.960 1.00 88.31 92 GLN A N 1
ATOM 677 C CA . GLN A 1 92 ? 22.993 10.845 -15.281 1.00 88.31 92 GLN A CA 1
ATOM 678 C C . GLN A 1 92 ? 23.144 10.839 -13.754 1.00 88.31 92 GLN A C 1
ATOM 680 O O . GLN A 1 92 ? 22.862 11.859 -13.121 1.00 88.31 92 GLN A O 1
ATOM 685 N N . THR A 1 93 ? 23.669 9.767 -13.157 1.00 84.19 93 THR A N 1
ATOM 686 C CA . THR A 1 93 ? 23.936 9.733 -11.708 1.00 84.19 93 THR A CA 1
ATOM 687 C C . THR A 1 93 ? 25.061 10.683 -11.301 1.00 84.19 93 THR A C 1
ATOM 689 O O . THR A 1 93 ? 24.973 11.337 -10.264 1.00 84.19 93 THR A O 1
ATOM 692 N N . SER A 1 94 ? 26.084 10.846 -12.148 1.00 85.31 94 SER A N 1
ATOM 693 C CA . SER A 1 94 ? 27.156 11.835 -11.941 1.00 85.31 94 SER A CA 1
ATOM 694 C C . SER A 1 94 ? 26.646 13.279 -12.013 1.00 85.31 94 SER A C 1
ATOM 696 O O . SER A 1 94 ? 27.190 14.158 -11.351 1.00 85.31 94 SER A O 1
ATOM 698 N N . ASN A 1 95 ? 25.558 13.518 -12.753 1.00 82.81 95 ASN A N 1
ATOM 699 C CA . ASN A 1 95 ? 24.857 14.805 -12.814 1.00 82.81 95 ASN A CA 1
ATOM 700 C C . ASN A 1 95 ? 23.861 15.011 -11.653 1.00 82.81 95 ASN A C 1
ATOM 702 O O . ASN A 1 95 ? 23.031 15.918 -11.704 1.00 82.81 95 ASN A O 1
ATOM 706 N N . GLY A 1 96 ? 23.933 14.182 -10.606 1.00 76.75 96 GLY A N 1
ATOM 707 C CA . GLY A 1 96 ? 23.141 14.329 -9.384 1.00 76.75 96 GLY A CA 1
ATOM 708 C C . GLY A 1 96 ? 21.782 13.633 -9.407 1.00 76.75 96 GLY A C 1
ATOM 709 O O . GLY A 1 96 ? 21.010 13.799 -8.462 1.00 76.75 96 GLY A O 1
ATOM 710 N N . LYS A 1 97 ? 21.467 12.842 -10.443 1.00 81.19 97 LYS A N 1
ATOM 711 C CA . LYS A 1 97 ? 20.264 12.002 -10.416 1.00 81.19 97 LYS A CA 1
ATOM 712 C C . LYS A 1 97 ? 20.437 10.845 -9.438 1.00 81.19 97 LYS A C 1
ATOM 714 O O . LYS A 1 97 ? 21.502 10.237 -9.344 1.00 81.19 97 LYS A O 1
ATOM 719 N N . THR A 1 98 ? 19.367 10.525 -8.719 1.00 81.31 98 THR A N 1
ATOM 720 C CA . THR A 1 98 ? 19.326 9.350 -7.840 1.00 81.31 98 THR A CA 1
ATOM 721 C C . THR A 1 98 ? 18.770 8.152 -8.597 1.00 81.31 98 THR A C 1
ATOM 723 O O . THR A 1 98 ? 18.136 8.307 -9.641 1.00 81.31 98 THR A O 1
ATOM 726 N N . PHE A 1 99 ? 19.004 6.952 -8.076 1.00 87.06 99 PHE A N 1
ATOM 727 C CA . PHE A 1 99 ? 18.520 5.726 -8.691 1.00 87.06 99 PHE A CA 1
ATOM 728 C C . PHE A 1 99 ? 18.032 4.728 -7.645 1.00 87.06 99 PHE A C 1
ATOM 730 O O . PHE A 1 99 ? 18.502 4.709 -6.506 1.00 87.06 99 PHE A O 1
ATOM 737 N N . GLY A 1 100 ? 17.076 3.900 -8.046 1.00 81.69 100 GLY A N 1
ATOM 738 C CA . GLY A 1 100 ? 16.607 2.739 -7.304 1.00 81.69 100 GLY A CA 1
ATOM 739 C C . GLY A 1 100 ? 17.148 1.444 -7.901 1.00 81.69 100 GLY A C 1
ATOM 740 O O . GLY A 1 100 ? 17.587 1.396 -9.050 1.00 81.69 100 GLY A O 1
ATOM 741 N N . MET A 1 101 ? 17.100 0.368 -7.116 1.00 84.19 101 MET A N 1
ATOM 742 C CA . MET A 1 101 ? 17.457 -0.971 -7.581 1.00 84.19 101 MET A CA 1
ATOM 743 C C . MET A 1 101 ? 16.421 -1.989 -7.125 1.00 84.19 101 MET A C 1
ATOM 745 O O . MET A 1 101 ? 16.042 -2.028 -5.955 1.00 84.19 101 MET A O 1
ATOM 749 N N . PHE A 1 102 ? 16.030 -2.871 -8.035 1.00 78.88 102 PHE A N 1
ATOM 750 C CA . PHE A 1 102 ? 15.236 -4.056 -7.759 1.00 78.88 102 PHE A CA 1
ATOM 751 C C . PHE A 1 102 ? 16.047 -5.303 -8.104 1.00 78.88 102 PHE A C 1
ATOM 753 O O . PHE A 1 102 ? 16.715 -5.352 -9.134 1.00 78.88 102 PHE A O 1
ATOM 760 N N . LYS A 1 103 ? 15.990 -6.320 -7.245 1.00 83.38 103 LYS A N 1
ATOM 761 C CA . LYS A 1 103 ? 16.733 -7.572 -7.404 1.00 83.38 103 LYS A CA 1
ATOM 762 C C . LYS A 1 103 ? 15.774 -8.747 -7.265 1.00 83.38 103 LYS A C 1
ATOM 764 O O . LYS A 1 103 ? 15.168 -8.929 -6.213 1.00 83.38 103 LYS A O 1
ATOM 769 N N . ASN A 1 104 ? 15.651 -9.556 -8.310 1.00 77.06 104 ASN A N 1
ATOM 770 C CA . ASN A 1 104 ? 14.851 -10.771 -8.304 1.00 77.06 104 ASN A CA 1
ATOM 771 C C . ASN A 1 104 ? 15.750 -11.990 -8.069 1.00 77.06 104 ASN A C 1
ATOM 773 O O . ASN A 1 104 ? 16.412 -12.497 -8.976 1.00 77.06 104 ASN A O 1
ATOM 777 N N . SER A 1 105 ? 15.758 -12.490 -6.835 1.00 74.88 105 SER A N 1
ATOM 778 C CA . SER A 1 105 ? 16.573 -13.646 -6.446 1.00 74.88 105 SER A CA 1
ATOM 779 C C . SER A 1 105 ? 16.190 -14.949 -7.159 1.00 74.88 105 SER A C 1
ATOM 781 O O . SER A 1 105 ? 17.048 -15.835 -7.251 1.00 74.88 105 SER A O 1
ATOM 783 N N . LYS A 1 106 ? 14.940 -15.064 -7.648 1.00 72.06 106 LYS A N 1
ATOM 784 C CA . LYS A 1 106 ? 14.411 -16.243 -8.357 1.00 72.06 106 LYS A CA 1
ATOM 785 C C . LYS A 1 106 ? 14.880 -16.264 -9.811 1.00 72.06 106 LYS A C 1
ATOM 787 O O . LYS A 1 106 ? 15.440 -17.263 -10.246 1.00 72.06 106 LYS A O 1
ATOM 792 N N . THR A 1 107 ? 14.705 -15.163 -10.543 1.00 77.88 107 THR A N 1
ATOM 793 C CA . THR A 1 107 ? 15.109 -15.080 -11.961 1.00 77.88 107 THR A CA 1
ATOM 794 C C . THR A 1 107 ? 16.577 -14.702 -12.152 1.00 77.88 107 THR A C 1
ATOM 796 O O . THR A 1 107 ? 17.087 -14.796 -13.264 1.00 77.88 107 THR A O 1
ATOM 799 N N . LYS A 1 108 ? 17.275 -14.314 -11.074 1.00 87.69 108 LYS A N 1
ATOM 800 C CA . LYS A 1 108 ? 18.645 -13.775 -11.108 1.00 87.69 108 LYS A CA 1
ATOM 801 C C . LYS A 1 108 ? 18.756 -12.523 -11.989 1.00 87.69 108 LYS A C 1
ATOM 803 O O . LYS A 1 108 ? 19.793 -12.253 -12.588 1.00 87.69 108 LYS A O 1
ATOM 808 N N . GLU A 1 109 ? 17.690 -11.731 -12.025 1.00 84.56 109 GLU A N 1
ATOM 809 C CA . GLU A 1 109 ? 17.629 -10.463 -12.749 1.00 84.56 109 GLU A CA 1
ATOM 810 C C . GLU A 1 109 ? 17.659 -9.289 -11.774 1.00 84.56 109 GLU A C 1
ATOM 812 O O . GLU A 1 109 ? 17.107 -9.367 -10.674 1.00 84.56 109 GLU A O 1
ATOM 817 N N . ALA A 1 110 ? 18.274 -8.189 -12.181 1.00 86.81 110 ALA A N 1
ATOM 818 C CA . ALA A 1 110 ? 18.205 -6.929 -11.470 1.00 86.81 110 ALA A CA 1
ATOM 819 C C . ALA A 1 110 ? 17.829 -5.796 -12.424 1.00 86.81 110 ALA A C 1
ATOM 821 O O . ALA A 1 110 ? 18.174 -5.823 -13.602 1.00 86.81 110 ALA A O 1
ATOM 822 N N . ILE A 1 111 ? 17.120 -4.803 -11.902 1.00 88.69 111 ILE A N 1
ATOM 823 C CA . ILE A 1 111 ? 16.768 -3.580 -12.618 1.00 88.69 111 ILE A CA 1
ATOM 824 C C . ILE A 1 111 ? 17.310 -2.413 -11.804 1.00 88.69 111 ILE A C 1
ATOM 826 O O . ILE A 1 111 ? 17.062 -2.336 -10.600 1.00 88.69 111 ILE A O 1
ATOM 830 N N . VAL A 1 112 ? 18.050 -1.523 -12.451 1.00 89.94 112 VAL A N 1
ATOM 831 C CA . VAL A 1 112 ? 18.573 -0.285 -11.874 1.00 89.94 112 VAL A CA 1
ATOM 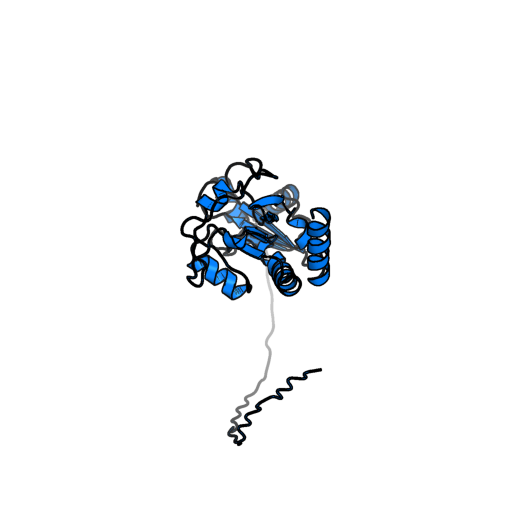832 C C . VAL A 1 112 ? 17.935 0.862 -12.644 1.00 89.94 112 VAL A C 1
ATOM 834 O O . VAL A 1 112 ? 18.056 0.921 -13.861 1.00 89.94 112 VAL A O 1
ATOM 837 N N . SER A 1 113 ? 17.207 1.749 -11.977 1.00 88.12 113 SER A N 1
ATOM 838 C CA . SER A 1 113 ? 16.407 2.774 -12.663 1.00 88.12 113 SER A CA 1
ATOM 839 C C . SER A 1 113 ? 16.679 4.150 -12.090 1.00 88.12 113 SER A C 1
ATOM 841 O O . SER A 1 113 ? 16.744 4.301 -10.870 1.00 88.12 113 SER A O 1
ATOM 843 N N . LEU A 1 114 ? 16.838 5.142 -12.965 1.00 86.75 114 LEU A N 1
ATOM 844 C CA . LEU A 1 114 ? 16.915 6.543 -12.567 1.00 86.75 114 LEU A CA 1
ATOM 845 C C . LEU A 1 114 ? 15.567 6.989 -12.000 1.00 86.75 114 LEU A C 1
ATOM 847 O O . LEU A 1 114 ? 14.510 6.685 -12.547 1.00 86.75 114 LEU A O 1
ATOM 851 N N . ASN A 1 115 ? 15.606 7.709 -10.887 1.00 78.12 115 ASN A N 1
ATOM 852 C CA . ASN A 1 115 ? 14.404 8.261 -10.279 1.00 78.12 115 ASN A CA 1
ATOM 853 C C . ASN A 1 115 ? 14.049 9.575 -10.986 1.00 78.12 115 ASN A C 1
ATOM 855 O O . ASN A 1 115 ? 14.924 10.431 -11.111 1.00 78.12 115 ASN A O 1
ATOM 859 N N . LYS A 1 116 ? 12.777 9.761 -11.376 1.00 78.06 116 LYS A N 1
ATOM 860 C CA . LYS A 1 116 ? 12.264 11.037 -11.916 1.00 78.06 116 LYS A CA 1
ATOM 861 C C . LYS A 1 116 ? 12.663 12.215 -11.012 1.00 78.06 116 LYS A C 1
ATOM 863 O O . LYS A 1 116 ? 12.576 12.080 -9.784 1.00 78.06 116 LYS A O 1
ATOM 868 N N . PRO A 1 117 ? 13.010 13.400 -11.554 1.00 54.16 117 PRO A N 1
ATOM 869 C CA . PRO A 1 117 ? 13.285 14.575 -10.749 1.00 54.16 117 PRO A CA 1
ATOM 870 C C . PRO A 1 117 ? 11.927 15.127 -10.310 1.00 54.16 117 PRO A C 1
ATOM 872 O O . PRO A 1 117 ? 11.262 15.870 -11.027 1.00 54.16 117 PRO A O 1
ATOM 875 N N . GLY A 1 118 ? 11.481 14.703 -9.133 1.00 44.16 118 GLY A N 1
ATOM 876 C CA . GLY A 1 118 ? 10.144 14.985 -8.626 1.00 44.16 118 GLY A CA 1
ATOM 877 C C . GLY A 1 118 ? 10.102 14.764 -7.125 1.00 44.16 118 GLY A C 1
ATOM 878 O O . GLY A 1 118 ? 9.848 13.657 -6.670 1.00 44.16 118 GLY A O 1
ATOM 879 N N . LYS A 1 119 ? 10.367 15.860 -6.401 1.00 35.91 119 LYS A N 1
ATOM 880 C CA . LYS A 1 119 ? 10.709 15.971 -4.972 1.00 35.91 119 LYS A CA 1
ATOM 881 C C . LYS A 1 119 ? 11.985 15.219 -4.588 1.00 35.91 119 LYS A C 1
ATOM 883 O O . LYS A 1 119 ? 12.230 14.126 -5.087 1.00 35.91 119 LYS A O 1
ATOM 888 N N . PRO A 1 120 ? 12.840 15.809 -3.727 1.00 38.84 120 PRO A N 1
ATOM 889 C CA . PRO A 1 120 ? 13.962 15.063 -3.190 1.00 38.84 120 PRO A CA 1
ATOM 890 C C . PRO A 1 120 ? 13.391 13.756 -2.648 1.00 38.84 120 PRO A C 1
ATOM 892 O O . PRO A 1 120 ? 12.399 13.785 -1.912 1.00 38.84 120 PRO A O 1
ATOM 895 N N . VAL A 1 121 ? 14.005 12.627 -3.015 1.00 44.41 121 VAL A N 1
ATOM 896 C CA . VAL A 1 121 ? 14.046 11.485 -2.105 1.00 44.41 121 VAL A CA 1
ATOM 897 C C . VAL A 1 121 ? 14.491 12.138 -0.815 1.00 44.41 121 VAL A C 1
ATOM 899 O O . VAL A 1 121 ? 15.629 12.606 -0.754 1.00 44.41 121 VAL A O 1
ATOM 902 N N . ALA A 1 122 ? 13.544 12.375 0.101 1.00 40.62 122 ALA A N 1
ATOM 903 C CA . ALA A 1 122 ? 13.851 12.991 1.373 1.00 40.62 122 ALA A CA 1
ATOM 904 C C . ALA A 1 122 ? 15.074 12.221 1.845 1.00 40.62 122 ALA A C 1
ATOM 906 O O . ALA A 1 122 ? 14.995 10.986 1.885 1.00 40.62 122 ALA A O 1
ATOM 907 N N . GLU A 1 123 ? 16.198 12.937 2.035 1.00 33.19 123 GLU A N 1
ATOM 908 C CA . GLU A 1 123 ? 17.420 12.424 2.666 1.00 33.19 123 GLU A CA 1
ATOM 909 C C . GLU A 1 123 ? 17.006 11.312 3.594 1.00 33.19 123 GLU A C 1
ATOM 911 O O . GLU A 1 123 ? 16.057 11.592 4.314 1.00 33.19 123 GLU A O 1
ATOM 916 N N . GLU A 1 124 ? 17.625 10.128 3.562 1.00 37.16 124 GLU A N 1
ATOM 917 C CA . GLU A 1 124 ? 17.324 8.984 4.433 1.00 37.16 124 GLU A CA 1
ATOM 918 C C . GLU A 1 124 ? 16.972 9.420 5.870 1.00 37.16 124 GLU A C 1
ATOM 920 O O . GLU A 1 124 ? 17.768 9.392 6.805 1.00 37.16 124 GLU A O 1
ATOM 925 N N . THR A 1 125 ? 15.738 9.866 6.054 1.00 37.47 125 THR A N 1
ATOM 926 C CA . THR A 1 125 ? 15.245 10.507 7.254 1.00 37.47 125 THR A CA 1
ATOM 927 C C . THR A 1 125 ? 14.436 9.381 7.792 1.00 37.47 125 THR A C 1
ATOM 929 O O . THR A 1 125 ? 13.388 9.018 7.250 1.00 37.47 125 THR A O 1
ATOM 932 N N . LYS A 1 126 ? 15.063 8.713 8.762 1.00 50.50 126 LYS A N 1
ATOM 933 C CA . LYS A 1 126 ? 14.455 7.770 9.691 1.00 50.50 126 LYS A CA 1
ATOM 934 C C . LYS A 1 126 ? 12.939 7.915 9.628 1.00 50.50 126 LYS A C 1
ATOM 936 O O . LYS A 1 126 ? 12.411 8.946 10.016 1.00 50.50 126 LYS A O 1
ATOM 941 N N . SER A 1 127 ? 12.270 6.917 9.059 1.00 60.66 127 SER A N 1
ATOM 942 C CA . SER A 1 127 ? 10.816 6.926 8.925 1.00 60.66 127 SER A CA 1
ATOM 943 C C . SER A 1 127 ? 10.180 7.364 10.249 1.00 60.66 127 SER A C 1
A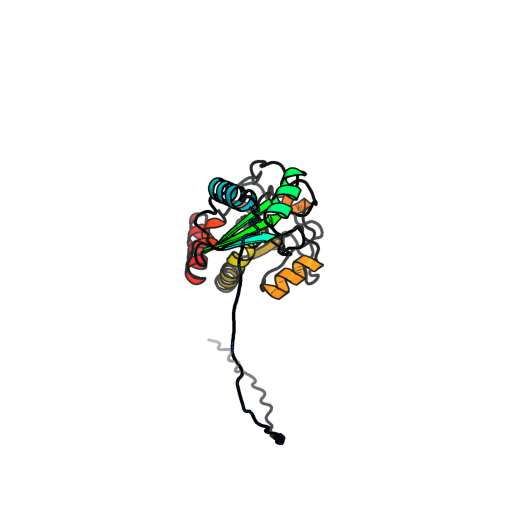TOM 945 O O . SER A 1 127 ? 10.351 6.685 11.259 1.00 60.66 127 SER A O 1
ATOM 947 N N . ASP A 1 128 ? 9.452 8.480 10.236 1.00 80.62 128 ASP A N 1
ATOM 948 C CA . ASP A 1 128 ? 8.859 9.097 11.430 1.00 80.62 128 ASP A CA 1
ATOM 949 C C . ASP A 1 128 ? 7.546 8.413 11.854 1.00 80.62 128 ASP A C 1
ATOM 951 O O . ASP A 1 128 ? 6.665 9.033 12.448 1.00 80.62 128 ASP A O 1
ATOM 955 N N . ILE A 1 129 ? 7.365 7.130 11.526 1.00 89.38 129 ILE A N 1
ATOM 956 C CA . ILE A 1 129 ? 6.163 6.381 11.903 1.00 89.38 129 ILE A CA 1
ATOM 957 C C . ILE A 1 129 ? 6.164 6.200 13.422 1.00 89.38 129 ILE A C 1
ATOM 959 O O . ILE A 1 129 ? 7.018 5.514 13.988 1.00 89.38 129 ILE A O 1
ATOM 963 N N . ARG A 1 130 ? 5.176 6.798 14.090 1.00 89.94 130 ARG A N 1
ATOM 964 C CA . ARG A 1 130 ? 5.038 6.760 15.548 1.00 89.94 130 ARG A CA 1
ATOM 965 C C . ARG A 1 130 ? 4.041 5.679 15.957 1.00 89.94 130 ARG A C 1
ATOM 967 O O . ARG A 1 130 ? 2.835 5.918 15.978 1.00 89.94 130 ARG A O 1
ATOM 974 N N . ILE A 1 131 ? 4.544 4.498 16.310 1.00 94.25 131 ILE A N 1
ATOM 975 C CA . ILE A 1 131 ? 3.715 3.420 16.870 1.00 94.25 131 ILE A CA 1
ATOM 976 C C . ILE A 1 131 ? 2.960 3.921 18.113 1.00 94.25 131 ILE A C 1
ATOM 978 O O . ILE A 1 131 ? 3.495 4.687 18.914 1.00 94.25 131 ILE A O 1
ATOM 982 N N . GLY A 1 132 ? 1.690 3.538 18.233 1.00 94.50 132 GLY A N 1
ATOM 983 C CA . GLY A 1 132 ? 0.755 3.990 19.262 1.00 94.50 132 GLY A CA 1
ATOM 984 C C . GLY A 1 132 ? 0.179 5.391 19.035 1.00 94.50 132 GLY A C 1
ATOM 985 O O . GLY A 1 132 ? -0.701 5.810 19.784 1.00 94.50 132 GLY A O 1
ATOM 986 N N . SER A 1 133 ? 0.633 6.133 18.020 1.00 94.50 133 SER A N 1
ATOM 987 C CA . SER A 1 133 ? 0.030 7.427 17.677 1.00 94.50 133 SER A CA 1
ATOM 988 C C . SER A 1 133 ? -1.185 7.242 16.762 1.00 94.50 133 SER A C 1
ATOM 990 O O . SER A 1 133 ? -1.211 6.284 15.984 1.00 94.50 133 SER A O 1
ATOM 992 N N . PRO A 1 134 ? -2.185 8.141 16.818 1.00 94.44 134 PRO A N 1
ATOM 993 C CA . PRO A 1 134 ? -3.290 8.137 15.866 1.00 94.44 134 PRO A CA 1
ATOM 994 C C . PRO A 1 134 ? -2.789 8.298 14.428 1.00 94.44 134 PRO A C 1
ATOM 996 O O . PRO A 1 134 ? -1.915 9.124 14.159 1.00 94.44 134 PRO A O 1
ATOM 999 N N . LEU A 1 135 ? -3.377 7.543 13.504 1.00 95.56 135 LEU A N 1
ATOM 1000 C CA . LEU A 1 135 ? -3.214 7.766 12.073 1.00 95.56 135 LEU A CA 1
ATOM 1001 C C . LEU A 1 135 ? -3.813 9.138 11.698 1.00 95.56 135 LEU A C 1
ATOM 1003 O O . LEU A 1 135 ? -4.866 9.497 12.244 1.00 95.56 135 LEU A O 1
ATOM 1007 N N . PRO A 1 136 ? -3.199 9.908 10.774 1.00 94.50 136 PRO A N 1
ATOM 1008 C CA . PRO A 1 136 ? -3.779 11.161 10.305 1.00 94.50 136 PRO A CA 1
ATOM 1009 C C . PRO A 1 136 ? -5.222 10.978 9.828 1.00 94.50 136 PRO A C 1
ATOM 1011 O O . PRO A 1 136 ? -5.590 9.930 9.298 1.00 94.50 136 PRO A O 1
ATOM 1014 N N . ALA A 1 137 ? -6.046 12.005 10.024 1.00 94.25 137 ALA A N 1
ATOM 1015 C CA . ALA A 1 137 ? -7.430 11.986 9.570 1.00 94.25 137 ALA A CA 1
ATOM 1016 C C . ALA A 1 137 ? -7.520 12.082 8.043 1.00 94.25 137 ALA A C 1
ATOM 1018 O O . ALA A 1 137 ? -6.843 12.911 7.425 1.00 94.25 137 ALA A O 1
ATOM 1019 N N . LEU A 1 138 ? -8.403 11.285 7.448 1.00 93.88 138 LEU A N 1
ATOM 1020 C CA . LEU A 1 138 ? -8.787 11.399 6.048 1.00 93.88 138 LEU A CA 1
ATOM 1021 C C . LEU A 1 138 ? -9.638 12.659 5.861 1.00 93.88 138 LEU A C 1
ATOM 1023 O O . LEU A 1 138 ? -10.802 12.720 6.250 1.00 93.88 138 LEU A O 1
ATOM 1027 N N . LYS A 1 139 ? -9.047 13.698 5.268 1.00 90.25 139 LYS A N 1
ATOM 1028 C CA . LYS A 1 139 ? -9.739 14.961 4.978 1.00 90.25 139 LYS A CA 1
ATOM 1029 C C . LYS A 1 139 ? -10.181 14.986 3.523 1.00 90.25 139 LYS A C 1
ATOM 1031 O O . LYS A 1 139 ? -9.333 15.030 2.639 1.00 90.25 139 LYS A O 1
ATOM 1036 N N . ASN A 1 140 ? -11.494 15.013 3.285 1.00 88.88 140 ASN A N 1
ATOM 1037 C CA . ASN A 1 140 ? -12.090 15.054 1.941 1.00 88.88 140 ASN A CA 1
ATOM 1038 C C . ASN A 1 140 ? -11.570 13.944 1.008 1.00 88.88 140 ASN A C 1
ATOM 1040 O O . ASN A 1 140 ? -11.459 14.153 -0.201 1.00 88.88 140 ASN A O 1
ATOM 1044 N N . ALA A 1 141 ? -11.224 12.781 1.568 1.00 93.75 141 ALA A N 1
ATOM 1045 C CA . ALA A 1 141 ? -10.641 11.697 0.800 1.00 93.75 141 ALA A CA 1
ATOM 1046 C C . ALA A 1 141 ? -11.688 11.079 -0.132 1.00 93.75 141 ALA A C 1
ATOM 1048 O O . ALA A 1 141 ? -12.853 10.881 0.228 1.00 93.75 141 ALA A O 1
ATOM 1049 N N . LYS A 1 142 ? -11.256 10.777 -1.354 1.00 95.31 142 LYS A N 1
ATOM 1050 C CA . LYS A 1 142 ? -12.053 10.073 -2.352 1.00 95.31 142 LYS A CA 1
ATOM 1051 C C . LYS A 1 142 ? -11.225 8.942 -2.917 1.00 95.31 142 LYS A C 1
ATOM 1053 O O . LYS A 1 142 ? -10.049 9.117 -3.224 1.00 95.31 142 LYS A O 1
ATOM 1058 N N . THR A 1 143 ? -11.857 7.792 -3.053 1.00 96.12 143 THR A N 1
ATOM 1059 C CA . THR A 1 143 ? -11.234 6.640 -3.694 1.00 96.12 143 THR A CA 1
ATOM 1060 C C . THR A 1 143 ? -11.193 6.823 -5.212 1.00 96.12 143 THR A C 1
ATOM 1062 O O . THR A 1 143 ? -11.881 7.687 -5.765 1.00 96.12 143 THR A O 1
ATOM 1065 N N . LEU A 1 144 ? -10.406 6.002 -5.911 1.00 95.12 144 LEU A N 1
ATOM 1066 C CA . LEU A 1 144 ? -10.282 6.063 -7.375 1.00 95.12 144 LEU A CA 1
ATOM 1067 C C . LEU A 1 144 ? -11.605 5.912 -8.143 1.00 95.12 144 LEU A C 1
ATOM 1069 O O . LEU A 1 144 ? -11.702 6.433 -9.261 1.00 95.12 144 LEU A O 1
ATOM 1073 N N . ASP A 1 145 ? -12.598 5.232 -7.555 1.00 92.75 145 ASP A N 1
ATOM 1074 C CA . ASP A 1 145 ? -13.948 5.067 -8.114 1.00 92.75 145 ASP A CA 1
ATOM 1075 C C . ASP A 1 145 ? -14.890 6.250 -7.797 1.00 92.75 145 ASP A C 1
ATOM 1077 O O . ASP A 1 145 ? -16.040 6.276 -8.233 1.00 92.75 145 AS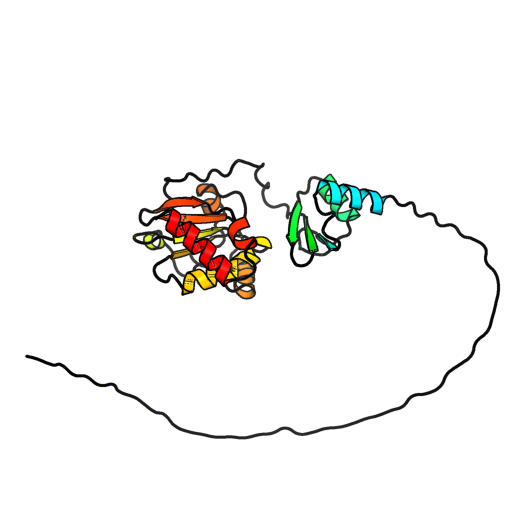P A O 1
ATOM 1081 N N . GLY A 1 146 ? -14.394 7.256 -7.072 1.00 93.50 146 GLY A N 1
ATOM 1082 C CA . GLY A 1 146 ? -15.112 8.477 -6.727 1.00 93.50 146 GLY A CA 1
ATOM 1083 C C . GLY A 1 146 ? -15.901 8.412 -5.419 1.00 93.50 146 GLY A C 1
ATOM 1084 O O . GLY A 1 146 ? -16.464 9.437 -5.023 1.00 93.50 146 GLY A O 1
ATOM 1085 N N . LYS A 1 147 ? -15.935 7.272 -4.713 1.00 95.25 147 LYS A N 1
ATOM 1086 C CA . LYS A 1 147 ? -16.601 7.183 -3.404 1.00 95.25 147 LYS A CA 1
ATOM 1087 C C . LYS A 1 147 ? -15.854 7.996 -2.356 1.00 95.25 147 LYS A C 1
ATOM 1089 O O . LYS A 1 147 ? -14.629 7.903 -2.248 1.00 95.25 147 LYS A O 1
ATOM 1094 N N . ALA A 1 148 ? -16.609 8.761 -1.569 1.00 95.69 148 ALA A N 1
ATOM 1095 C CA . ALA A 1 148 ? -16.089 9.420 -0.380 1.00 95.69 148 ALA A CA 1
ATOM 1096 C C . ALA A 1 148 ? -15.599 8.369 0.625 1.00 95.69 148 ALA A C 1
ATOM 1098 O O . ALA A 1 148 ? -16.245 7.336 0.809 1.00 95.69 148 ALA A O 1
ATOM 1099 N N . LEU A 1 149 ? -14.461 8.647 1.254 1.00 95.00 149 LEU A N 1
ATOM 1100 C CA . LEU A 1 149 ? -13.865 7.809 2.284 1.00 95.00 149 LEU A CA 1
ATOM 1101 C C . LEU A 1 149 ? -13.556 8.674 3.501 1.00 95.00 149 LEU A C 1
ATOM 1103 O O . LEU A 1 149 ? -13.021 9.775 3.368 1.00 95.00 149 LEU A O 1
ATOM 1107 N N . ASP A 1 150 ? -13.894 8.175 4.681 1.00 93.81 150 ASP A N 1
ATOM 1108 C CA . ASP A 1 150 ? -13.672 8.859 5.946 1.00 93.81 150 ASP A CA 1
ATOM 1109 C C . ASP A 1 150 ? -13.040 7.917 6.978 1.00 93.81 150 ASP A C 1
ATOM 1111 O O . ASP A 1 150 ? -12.789 6.734 6.729 1.00 93.81 150 ASP A O 1
ATOM 1115 N N . ASP A 1 151 ? -12.764 8.462 8.159 1.00 93.88 151 ASP A N 1
ATOM 1116 C CA . ASP A 1 151 ? -12.090 7.741 9.234 1.00 93.88 151 ASP A CA 1
ATOM 1117 C C . ASP A 1 151 ? -12.924 6.589 9.833 1.00 93.88 151 ASP A C 1
ATOM 1119 O O . ASP A 1 151 ? -12.387 5.782 10.603 1.00 93.88 151 ASP A O 1
ATOM 1123 N N . ALA A 1 152 ? -14.217 6.474 9.495 1.00 92.31 152 ALA A N 1
ATOM 1124 C CA . ALA A 1 152 ? -15.052 5.367 9.955 1.00 92.31 152 ALA A CA 1
ATOM 1125 C C . ALA A 1 152 ? -14.535 4.023 9.431 1.00 92.31 152 ALA A C 1
ATOM 1127 O O . ALA A 1 152 ? -14.723 3.004 10.092 1.00 92.31 152 ALA A O 1
ATOM 1128 N N . MET A 1 153 ? -13.803 4.016 8.310 1.00 93.38 153 MET A N 1
ATOM 1129 C CA . MET A 1 153 ? -13.204 2.798 7.763 1.00 93.38 153 MET A CA 1
ATOM 1130 C C . MET A 1 153 ? -12.220 2.104 8.720 1.00 93.38 153 MET A C 1
ATOM 1132 O O . MET A 1 153 ? -12.042 0.891 8.638 1.00 93.38 153 MET A O 1
ATOM 1136 N N . PHE A 1 154 ? -11.595 2.873 9.618 1.00 94.12 154 PHE A N 1
ATOM 1137 C CA . PHE A 1 154 ? -10.622 2.393 10.602 1.00 94.12 154 PHE A CA 1
ATOM 1138 C C . PHE A 1 154 ? -11.260 2.070 11.958 1.00 94.12 154 PHE A C 1
ATOM 1140 O O . PHE A 1 154 ? -10.589 1.572 12.856 1.00 94.12 154 PHE A O 1
ATOM 1147 N N . SER A 1 155 ? -12.527 2.433 12.155 1.00 89.88 155 SER A N 1
ATOM 1148 C CA . SER A 1 155 ? -13.147 2.428 13.477 1.00 89.88 155 SER A CA 1
ATOM 1149 C C . SER A 1 155 ? -13.805 1.080 13.755 1.00 89.88 155 SER A C 1
ATOM 1151 O O . SER A 1 155 ? -14.582 0.578 12.947 1.00 89.88 155 SER A O 1
ATOM 1153 N N . GLY A 1 156 ? -13.500 0.485 14.910 1.00 91.25 156 GLY A N 1
ATOM 1154 C CA . GLY A 1 156 ? -14.099 -0.787 15.337 1.00 91.25 156 GLY A CA 1
ATOM 1155 C C . GLY A 1 156 ? -13.578 -2.036 14.615 1.00 91.25 156 GLY A C 1
ATOM 1156 O O . GLY A 1 156 ? -14.079 -3.127 14.871 1.00 91.25 156 GLY A O 1
ATOM 1157 N N . ARG A 1 157 ? -12.563 -1.904 13.752 1.00 94.25 157 ARG A N 1
ATOM 1158 C CA . ARG A 1 157 ? -11.875 -3.024 13.094 1.00 94.25 157 ARG A CA 1
ATOM 1159 C C . ARG A 1 157 ? -10.401 -2.711 12.862 1.00 94.25 157 ARG A C 1
ATOM 1161 O O . ARG A 1 157 ? -10.033 -1.550 12.706 1.00 94.25 157 ARG A O 1
ATOM 1168 N N . HIS A 1 158 ? -9.569 -3.740 12.783 1.00 97.19 158 HIS A N 1
ATOM 1169 C CA . HIS A 1 158 ? -8.185 -3.565 12.352 1.00 97.19 158 HIS A CA 1
ATOM 1170 C C . HIS A 1 158 ? -8.125 -3.312 10.845 1.00 97.19 158 HIS A C 1
ATOM 1172 O O . HIS A 1 158 ? -8.940 -3.834 10.083 1.00 97.19 158 HIS A O 1
ATOM 1178 N N . THR A 1 159 ? -7.177 -2.483 10.413 1.00 97.69 159 THR A N 1
ATOM 1179 C CA . THR A 1 159 ? -7.028 -2.096 9.005 1.00 97.69 159 THR A CA 1
ATOM 1180 C C . THR A 1 159 ? -5.569 -2.134 8.576 1.00 97.69 159 THR A C 1
ATOM 1182 O O . THR A 1 159 ? -4.716 -1.553 9.244 1.00 97.69 159 THR A O 1
ATOM 1185 N N . LEU A 1 160 ? -5.281 -2.767 7.441 1.00 96.94 160 LEU A N 1
ATOM 1186 C CA . LEU A 1 160 ? -3.990 -2.662 6.769 1.00 96.94 160 LEU A CA 1
ATOM 1187 C C . LEU A 1 160 ? -3.990 -1.451 5.835 1.00 96.94 160 LEU A C 1
ATOM 1189 O O . LEU A 1 160 ? -4.851 -1.326 4.968 1.00 96.94 160 LEU A O 1
ATOM 1193 N N . VAL A 1 161 ? -3.009 -0.564 5.986 1.00 97.19 161 VAL A N 1
ATOM 1194 C CA . VAL A 1 161 ? -2.798 0.564 5.070 1.00 97.19 161 VAL A CA 1
ATOM 1195 C C . VAL A 1 161 ? -1.508 0.328 4.299 1.00 97.19 161 VAL A C 1
ATOM 1197 O O . VAL A 1 161 ? -0.423 0.384 4.876 1.00 97.19 161 VAL A O 1
ATOM 1200 N N . SER A 1 162 ? -1.640 0.040 3.006 1.00 95.50 162 SER A N 1
ATOM 1201 C CA . SER A 1 162 ? -0.545 -0.206 2.070 1.00 95.50 162 SER A CA 1
ATOM 1202 C C . SER A 1 162 ? -0.173 1.073 1.326 1.00 95.50 162 SER A C 1
ATOM 1204 O O . SER A 1 162 ? -0.978 1.654 0.599 1.00 95.50 162 SER A O 1
ATOM 1206 N N . PHE A 1 163 ? 1.060 1.520 1.514 1.00 95.19 163 PHE A N 1
ATOM 1207 C CA . PHE A 1 163 ? 1.634 2.685 0.860 1.00 95.19 163 PHE A CA 1
ATOM 1208 C C . PHE A 1 163 ? 2.499 2.232 -0.312 1.00 95.19 163 PHE A C 1
ATOM 1210 O O . PHE A 1 163 ? 3.450 1.467 -0.120 1.00 95.19 163 PHE A O 1
ATOM 1217 N N . TYR A 1 164 ? 2.195 2.731 -1.509 1.00 92.62 164 TYR A N 1
ATOM 1218 C CA . TYR A 1 164 ? 2.824 2.304 -2.760 1.00 92.62 164 TYR A CA 1
ATOM 1219 C C . TYR A 1 164 ? 2.969 3.463 -3.757 1.00 92.62 164 TYR A C 1
ATOM 1221 O O . TYR A 1 164 ? 2.455 4.561 -3.533 1.00 92.62 164 TYR A O 1
ATOM 1229 N N . TYR A 1 165 ? 3.641 3.199 -4.876 1.00 88.62 165 TYR A N 1
ATOM 1230 C CA . TYR A 1 165 ? 3.594 4.042 -6.070 1.00 88.62 165 TYR A CA 1
ATOM 1231 C C . TYR A 1 165 ? 3.622 3.183 -7.343 1.00 88.62 165 TYR A C 1
ATOM 1233 O O . TYR A 1 165 ? 3.928 1.991 -7.298 1.00 88.62 165 TYR A O 1
ATOM 1241 N N . SER A 1 166 ? 3.266 3.775 -8.473 1.00 81.12 166 SER A N 1
ATOM 1242 C CA . SER A 1 166 ? 2.921 3.124 -9.737 1.00 81.12 166 SER A CA 1
ATOM 1243 C C . SER A 1 166 ? 4.104 2.415 -10.400 1.00 81.12 166 SER A C 1
ATOM 1245 O O . SER A 1 166 ? 3.928 1.415 -11.093 1.00 81.12 166 SER A O 1
ATOM 1247 N N . GLU A 1 167 ? 5.323 2.869 -10.124 1.00 76.06 167 GLU A N 1
ATOM 1248 C CA . GLU A 1 167 ? 6.576 2.275 -10.610 1.00 76.06 167 GLU A CA 1
ATOM 1249 C C . GLU A 1 167 ? 7.289 1.444 -9.528 1.00 76.06 167 GLU A C 1
ATOM 1251 O O . GLU A 1 167 ? 8.409 0.965 -9.709 1.00 76.06 167 GLU A O 1
ATOM 1256 N N . CYS A 1 168 ? 6.625 1.208 -8.395 1.00 77.38 168 CYS A N 1
ATOM 1257 C CA . CYS A 1 168 ? 7.160 0.410 -7.306 1.00 77.38 168 CYS A CA 1
ATOM 1258 C C . CYS A 1 168 ? 7.118 -1.083 -7.654 1.00 77.38 168 CYS A C 1
ATOM 1260 O O . CYS A 1 168 ? 6.178 -1.801 -7.305 1.00 77.38 168 CYS A O 1
ATOM 1262 N N . VAL A 1 169 ? 8.170 -1.583 -8.299 1.00 75.81 169 VAL A N 1
ATOM 1263 C CA . VAL A 1 169 ? 8.327 -3.014 -8.605 1.00 75.81 169 VAL A CA 1
ATOM 1264 C C . VAL A 1 169 ? 8.112 -3.921 -7.380 1.00 75.81 169 VAL A C 1
ATOM 1266 O O . VAL A 1 169 ? 7.327 -4.864 -7.491 1.00 75.81 169 VAL A O 1
ATOM 1269 N N . PRO A 1 170 ? 8.708 -3.663 -6.194 1.00 79.31 170 PRO A N 1
ATOM 1270 C CA . PRO A 1 170 ? 8.438 -4.494 -5.020 1.00 79.31 170 PRO A CA 1
ATOM 1271 C C . PRO A 1 170 ? 6.968 -4.469 -4.572 1.00 79.31 170 PRO A C 1
ATOM 1273 O O . PRO A 1 170 ? 6.487 -5.469 -4.049 1.00 79.31 170 PRO A O 1
ATOM 1276 N N . CYS A 1 171 ? 6.228 -3.386 -4.827 1.00 83.19 171 CYS A N 1
ATOM 1277 C CA . CYS A 1 171 ? 4.803 -3.306 -4.506 1.00 83.19 171 CYS A CA 1
ATOM 1278 C C . CYS A 1 171 ? 3.963 -4.268 -5.365 1.00 83.19 171 CYS A C 1
ATOM 1280 O O . CYS A 1 171 ? 2.950 -4.781 -4.897 1.00 83.19 171 CYS A O 1
ATOM 1282 N N . ILE A 1 172 ? 4.398 -4.573 -6.596 1.00 83.56 172 ILE A N 1
ATOM 1283 C CA . ILE A 1 172 ? 3.725 -5.549 -7.472 1.00 83.56 172 ILE A CA 1
ATOM 1284 C C . ILE A 1 172 ? 3.723 -6.946 -6.833 1.00 83.56 172 ILE A C 1
ATOM 1286 O O . ILE A 1 172 ? 2.737 -7.676 -6.933 1.00 83.56 172 ILE A O 1
ATOM 1290 N N . ALA A 1 173 ? 4.810 -7.316 -6.151 1.00 82.88 173 ALA A N 1
ATOM 1291 C CA . ALA A 1 173 ? 4.937 -8.622 -5.510 1.00 82.88 173 ALA A CA 1
ATOM 1292 C C . ALA A 1 173 ? 3.999 -8.793 -4.299 1.00 82.88 173 ALA A C 1
ATOM 1294 O O . ALA A 1 173 ? 3.621 -9.916 -3.977 1.00 82.88 173 ALA A O 1
ATOM 1295 N N . GLU A 1 174 ? 3.593 -7.698 -3.647 1.00 87.88 174 GLU A N 1
ATOM 1296 C CA . GLU A 1 174 ? 2.714 -7.731 -2.468 1.00 87.88 174 GLU A CA 1
ATOM 1297 C C . GLU A 1 174 ? 1.228 -7.861 -2.842 1.00 87.88 174 GLU A C 1
ATOM 1299 O O . GLU A 1 174 ? 0.429 -8.348 -2.041 1.00 87.88 174 GLU A O 1
ATOM 1304 N N . VAL A 1 175 ? 0.848 -7.477 -4.069 1.00 90.44 175 VAL A N 1
ATOM 1305 C CA . VAL A 1 175 ? -0.560 -7.411 -4.500 1.00 90.44 175 VAL A CA 1
ATOM 1306 C C . VAL A 1 175 ? -1.301 -8.744 -4.368 1.00 90.44 175 VAL A C 1
ATOM 1308 O O . VAL A 1 175 ? -2.377 -8.749 -3.765 1.00 90.44 175 VAL A O 1
ATOM 1311 N N . PRO A 1 176 ? -0.776 -9.886 -4.867 1.00 90.81 176 PRO A N 1
ATOM 1312 C CA . PRO A 1 176 ? -1.505 -11.150 -4.788 1.00 90.81 176 PRO A CA 1
ATOM 1313 C C . PRO A 1 176 ? -1.763 -11.588 -3.343 1.00 90.81 176 PRO A C 1
ATOM 1315 O O . PRO A 1 176 ? -2.850 -12.074 -3.036 1.00 90.81 176 PRO A O 1
ATOM 1318 N N . ALA A 1 177 ? -0.786 -11.378 -2.453 1.00 90.69 177 ALA A N 1
ATOM 1319 C CA . ALA A 1 177 ? -0.899 -11.713 -1.036 1.00 90.69 177 ALA A CA 1
ATOM 1320 C C . ALA A 1 177 ? -1.935 -10.832 -0.334 1.00 90.69 177 ALA A C 1
ATOM 1322 O O . ALA A 1 177 ? -2.795 -11.349 0.369 1.00 90.69 177 ALA A O 1
ATOM 1323 N N . LEU A 1 178 ? -1.911 -9.520 -0.582 1.00 92.75 178 LEU A N 1
ATOM 1324 C CA . LEU A 1 178 ? -2.894 -8.597 -0.020 1.00 92.75 178 LEU A CA 1
ATOM 1325 C C . LEU A 1 178 ? -4.317 -8.879 -0.538 1.00 92.75 178 LEU A C 1
ATOM 1327 O O . LEU A 1 178 ? -5.260 -8.816 0.245 1.00 92.75 178 LEU A O 1
ATOM 1331 N N . ASN A 1 179 ? -4.486 -9.260 -1.812 1.00 94.06 179 ASN A N 1
ATOM 1332 C CA . ASN A 1 179 ? -5.786 -9.676 -2.372 1.00 94.06 179 ASN A CA 1
ATOM 1333 C C . ASN A 1 179 ? -6.303 -10.952 -1.713 1.00 94.06 179 ASN A C 1
ATOM 1335 O O . ASN A 1 179 ? -7.474 -11.036 -1.346 1.00 94.06 179 ASN A O 1
ATOM 1339 N N . ALA A 1 180 ? -5.439 -11.954 -1.554 1.00 93.81 180 ALA A N 1
ATOM 1340 C CA . ALA A 1 180 ? -5.809 -13.193 -0.887 1.00 93.81 180 ALA A CA 1
ATOM 1341 C C . ALA A 1 180 ? -6.145 -12.957 0.596 1.00 93.81 180 ALA A C 1
ATOM 1343 O O . ALA A 1 180 ? -7.155 -13.468 1.074 1.00 93.81 180 ALA A O 1
ATOM 1344 N N . TYR A 1 181 ? -5.368 -12.116 1.284 1.00 94.19 181 TYR A N 1
ATOM 1345 C CA . TYR A 1 181 ? -5.623 -11.719 2.667 1.00 94.19 181 TYR A CA 1
ATOM 1346 C C . TYR A 1 181 ? -6.966 -10.987 2.806 1.00 94.19 181 TYR A C 1
ATOM 1348 O O . TYR A 1 181 ? -7.773 -11.347 3.656 1.00 94.19 181 TYR A O 1
ATOM 1356 N N . ALA A 1 182 ? -7.270 -10.030 1.919 1.00 94.00 182 ALA A N 1
ATOM 1357 C CA . ALA A 1 182 ? -8.555 -9.321 1.905 1.00 94.00 182 ALA A CA 1
ATOM 1358 C C . ALA A 1 182 ? -9.757 -10.273 1.799 1.00 94.00 182 ALA A C 1
ATOM 1360 O O . ALA A 1 182 ? -10.783 -10.064 2.443 1.00 94.00 182 ALA A O 1
ATOM 1361 N N . LYS A 1 183 ? -9.629 -11.321 0.974 1.00 94.62 183 LYS A N 1
ATOM 1362 C CA . LYS A 1 183 ? -10.671 -12.340 0.779 1.00 94.62 183 LYS A CA 1
ATOM 1363 C C . LYS A 1 183 ? -10.819 -13.260 1.986 1.00 94.62 183 LYS A C 1
ATOM 1365 O O . LYS A 1 183 ? -11.940 -13.645 2.306 1.00 94.62 183 LYS A O 1
ATOM 1370 N N . ALA A 1 184 ? -9.705 -13.633 2.612 1.00 95.19 184 ALA A N 1
ATOM 1371 C CA . ALA A 1 184 ? -9.689 -14.510 3.779 1.00 95.19 184 ALA A CA 1
ATOM 1372 C C . ALA A 1 184 ? -10.176 -13.803 5.057 1.00 95.19 184 ALA A C 1
ATOM 1374 O O . ALA A 1 184 ? -10.780 -14.456 5.904 1.00 95.19 184 ALA A O 1
ATOM 1375 N N . HIS A 1 185 ? -9.978 -12.483 5.146 1.00 95.31 185 HIS A N 1
ATOM 1376 C CA . HIS A 1 185 ? -10.263 -11.664 6.327 1.00 95.31 185 HIS A CA 1
ATOM 1377 C C . HIS A 1 185 ? -11.270 -10.541 6.039 1.00 95.31 185 HIS A C 1
ATOM 1379 O O . HIS A 1 185 ? -10.921 -9.356 6.108 1.00 95.31 185 HIS A O 1
ATOM 1385 N N . PRO A 1 186 ? -12.539 -10.857 5.719 1.00 94.06 186 PRO A N 1
ATOM 1386 C CA . PRO A 1 186 ? -13.555 -9.840 5.450 1.00 94.06 186 PRO A CA 1
ATOM 1387 C C . PRO A 1 186 ? -13.833 -8.928 6.658 1.00 94.06 186 PRO A C 1
ATOM 1389 O O . PRO A 1 186 ? -14.362 -7.829 6.490 1.00 94.06 186 PRO A O 1
ATOM 1392 N N . GLU A 1 187 ? -13.475 -9.345 7.875 1.00 93.88 187 GLU A N 1
ATOM 1393 C CA . GLU A 1 187 ? -13.516 -8.546 9.100 1.00 93.88 187 GLU A CA 1
ATOM 1394 C C . GLU A 1 187 ? -12.442 -7.448 9.148 1.00 93.88 187 GLU A C 1
ATOM 1396 O O . GLU A 1 187 ? -12.659 -6.420 9.794 1.00 93.88 187 GLU A O 1
ATOM 1401 N N . MET A 1 188 ? -11.361 -7.565 8.371 1.00 94.81 188 MET A N 1
ATOM 1402 C CA . MET A 1 188 ? -10.253 -6.604 8.299 1.00 94.81 188 MET A CA 1
ATOM 1403 C C . MET A 1 188 ? -10.458 -5.547 7.207 1.00 94.81 188 MET A C 1
ATOM 1405 O O . MET A 1 188 ? -10.932 -5.825 6.105 1.00 94.81 188 MET A O 1
ATOM 1409 N N . GLY A 1 189 ? -10.106 -4.296 7.501 1.00 95.31 189 GLY A N 1
ATOM 1410 C CA . GLY A 1 189 ? -10.035 -3.242 6.490 1.00 95.31 189 GLY A 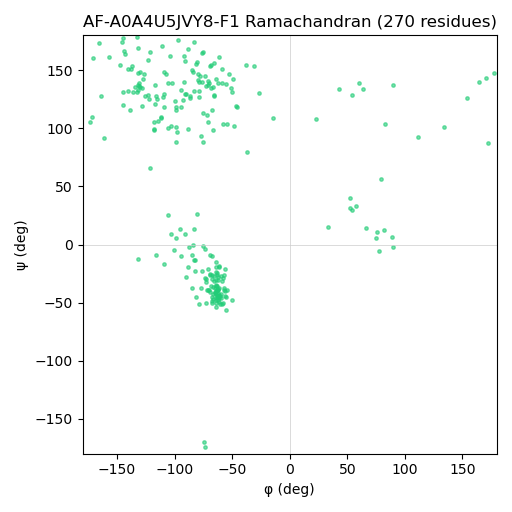CA 1
ATOM 1411 C C . GLY A 1 189 ? -8.736 -3.333 5.690 1.00 95.31 189 GLY A C 1
ATOM 1412 O O . GLY A 1 189 ? -7.692 -3.660 6.250 1.00 95.31 189 GLY A O 1
ATOM 1413 N N . ILE A 1 190 ? -8.766 -2.972 4.405 1.00 95.88 190 ILE A N 1
ATOM 1414 C CA . ILE A 1 190 ? -7.550 -2.703 3.626 1.00 95.88 190 ILE A CA 1
ATOM 1415 C C . ILE A 1 190 ? -7.716 -1.385 2.868 1.00 95.88 190 ILE A C 1
ATOM 1417 O O . ILE A 1 190 ? -8.779 -1.104 2.313 1.00 95.88 190 ILE A O 1
ATOM 1421 N N . LEU A 1 191 ? -6.664 -0.571 2.871 1.00 97.00 191 LEU A N 1
ATOM 1422 C CA . LEU A 1 191 ? -6.558 0.692 2.152 1.00 97.00 191 LEU A CA 1
ATOM 1423 C C . LEU A 1 191 ? -5.232 0.733 1.403 1.00 97.00 191 LEU A C 1
ATOM 1425 O O . LEU A 1 191 ? -4.192 0.476 2.001 1.00 97.00 191 LEU A O 1
ATOM 1429 N N . ALA A 1 192 ? -5.247 1.125 0.135 1.00 96.38 192 ALA A N 1
ATOM 1430 C CA . ALA A 1 192 ? -4.035 1.518 -0.570 1.00 96.38 192 ALA A CA 1
ATOM 1431 C C . ALA A 1 192 ? -3.949 3.043 -0.658 1.00 96.38 192 ALA A C 1
ATOM 1433 O O . ALA A 1 192 ? -4.948 3.713 -0.916 1.00 96.38 192 ALA A O 1
ATOM 1434 N N . VAL A 1 193 ? -2.755 3.590 -0.454 1.00 96.94 193 VAL A N 1
ATOM 1435 C CA . VAL A 1 193 ? -2.494 5.030 -0.495 1.00 96.94 193 VAL A CA 1
ATOM 1436 C C . VAL A 1 193 ? -1.254 5.291 -1.336 1.00 96.94 193 VAL A C 1
ATOM 1438 O O . VAL A 1 193 ? -0.209 4.675 -1.123 1.00 96.94 193 VAL A O 1
ATOM 1441 N N . THR A 1 194 ? -1.359 6.227 -2.270 1.00 95.06 194 THR A N 1
ATOM 1442 C CA . THR A 1 194 ? -0.245 6.659 -3.108 1.00 95.06 194 THR A CA 1
ATOM 1443 C C . THR A 1 194 ? -0.213 8.175 -3.270 1.00 95.06 194 THR A C 1
ATOM 1445 O O . THR A 1 194 ? -1.227 8.863 -3.127 1.00 95.06 194 THR A O 1
ATOM 1448 N N . PHE A 1 195 ? 0.982 8.702 -3.523 1.00 92.75 195 PHE A N 1
ATOM 1449 C CA . PHE A 1 195 ? 1.174 10.088 -3.933 1.00 92.75 195 PHE A CA 1
ATOM 1450 C C . PHE A 1 195 ? 0.977 10.284 -5.439 1.00 92.75 195 PHE A C 1
ATOM 1452 O O . PHE A 1 195 ? 0.874 11.430 -5.861 1.00 92.75 195 PHE A O 1
ATOM 1459 N N . ASP A 1 196 ? 0.938 9.205 -6.230 1.00 88.38 196 ASP A N 1
ATOM 1460 C CA . ASP A 1 196 ? 0.694 9.289 -7.669 1.00 88.38 196 ASP A CA 1
ATOM 1461 C C . ASP A 1 196 ? -0.647 9.958 -7.964 1.00 88.38 196 ASP A C 1
ATOM 1463 O O . ASP A 1 196 ? -1.602 9.811 -7.189 1.00 88.38 196 ASP A O 1
ATOM 1467 N N . GLU A 1 197 ? -0.751 10.619 -9.119 1.00 86.50 197 GLU A N 1
ATOM 1468 C CA . GLU A 1 197 ? -2.038 11.147 -9.553 1.00 86.50 197 GLU A CA 1
ATOM 1469 C C . GLU A 1 197 ? -3.019 10.003 -9.842 1.00 86.50 197 GLU A C 1
ATOM 1471 O O . GLU A 1 197 ? -2.666 8.854 -10.148 1.00 86.50 197 GLU A O 1
ATOM 1476 N N . ALA A 1 198 ? -4.311 10.314 -9.764 1.00 93.19 198 ALA A N 1
ATOM 1477 C CA . ALA A 1 198 ? -5.361 9.325 -9.966 1.00 93.19 198 ALA A CA 1
ATOM 1478 C C . ALA A 1 198 ? -5.291 8.597 -11.326 1.00 93.19 198 ALA A C 1
ATOM 1480 O O . ALA A 1 198 ? -5.893 7.532 -11.483 1.00 93.19 198 ALA A O 1
ATOM 1481 N N . LYS A 1 199 ? -4.621 9.153 -12.340 1.00 91.56 199 LYS A N 1
ATOM 1482 C CA . LYS A 1 199 ? -4.454 8.508 -13.649 1.00 91.56 199 LYS A CA 1
ATOM 1483 C C . LYS A 1 199 ? -3.457 7.346 -13.568 1.00 91.56 199 LYS A C 1
ATOM 1485 O O . LYS A 1 199 ? -3.790 6.235 -13.980 1.00 91.56 199 LYS A O 1
ATOM 1490 N N . GLU A 1 200 ? -2.281 7.580 -13.005 1.00 88.94 200 GLU A N 1
ATOM 1491 C CA . GLU A 1 200 ? -1.196 6.612 -12.833 1.00 88.94 200 GLU A CA 1
ATOM 1492 C C . GLU A 1 200 ? -1.620 5.522 -11.848 1.00 88.94 200 GLU A C 1
ATOM 1494 O O . GLU A 1 200 ? -1.469 4.329 -12.123 1.00 88.94 200 GLU A O 1
ATOM 1499 N N . ALA A 1 201 ? -2.270 5.917 -10.750 1.00 94.25 201 ALA A N 1
ATOM 1500 C CA . ALA A 1 201 ? -2.828 4.980 -9.786 1.00 94.25 201 ALA A CA 1
ATOM 1501 C C . ALA A 1 201 ? -3.875 4.049 -10.429 1.00 94.25 201 ALA A C 1
ATOM 1503 O O . ALA A 1 201 ? -3.842 2.840 -10.198 1.00 94.25 201 ALA A O 1
ATOM 1504 N N . ARG A 1 202 ? -4.767 4.563 -11.295 1.00 94.69 202 ARG A N 1
ATOM 1505 C CA . ARG A 1 202 ? -5.721 3.723 -12.052 1.00 94.69 202 ARG A CA 1
ATOM 1506 C C . ARG A 1 202 ? -5.025 2.777 -13.020 1.00 94.69 202 ARG A C 1
ATOM 1508 O O . ARG A 1 202 ? -5.451 1.631 -13.132 1.00 94.69 202 ARG A O 1
ATOM 1515 N N . ALA A 1 203 ? -3.977 3.230 -13.708 1.00 91.06 203 ALA A N 1
ATOM 1516 C CA . ALA A 1 203 ? -3.209 2.375 -14.608 1.00 91.06 203 ALA A CA 1
ATOM 1517 C C . ALA A 1 203 ? -2.547 1.215 -13.845 1.00 91.06 203 ALA A C 1
ATOM 1519 O O . ALA A 1 203 ? -2.649 0.062 -14.267 1.00 91.06 203 ALA A O 1
ATOM 1520 N N . PHE A 1 204 ? -1.950 1.501 -12.683 1.00 90.12 204 PHE A N 1
ATOM 1521 C CA . PHE A 1 204 ? -1.380 0.482 -11.802 1.00 90.12 204 PHE A CA 1
ATOM 1522 C C . PHE A 1 204 ? -2.442 -0.519 -11.328 1.00 90.12 204 PHE A C 1
ATOM 1524 O O . PHE A 1 204 ? -2.277 -1.729 -11.487 1.00 90.12 204 PHE A O 1
ATOM 1531 N N . VAL A 1 205 ? -3.564 -0.021 -10.800 1.00 93.25 205 VAL A N 1
ATOM 1532 C CA . VAL A 1 205 ? -4.663 -0.858 -10.295 1.00 93.25 205 VAL A CA 1
ATOM 1533 C C . VAL A 1 205 ? -5.276 -1.706 -11.406 1.00 93.25 205 VAL A C 1
ATOM 1535 O O . VAL A 1 205 ? -5.513 -2.889 -11.192 1.00 93.25 205 VAL A O 1
ATOM 1538 N N . GLY A 1 206 ? -5.482 -1.153 -12.602 1.00 93.56 206 GLY A N 1
ATOM 1539 C CA . GLY A 1 206 ? -6.016 -1.900 -13.742 1.00 93.56 206 GLY A CA 1
ATOM 1540 C C . GLY A 1 206 ? -5.096 -3.031 -14.208 1.00 93.56 206 GLY A C 1
ATOM 1541 O O . GLY A 1 206 ? -5.578 -4.055 -14.683 1.00 93.56 206 GLY A O 1
ATOM 1542 N N . LYS A 1 207 ? -3.777 -2.873 -14.042 1.00 91.06 207 LYS A N 1
ATOM 1543 C CA . LYS A 1 207 ? -2.780 -3.879 -14.430 1.00 91.06 207 LYS A CA 1
ATOM 1544 C C . LYS A 1 207 ? -2.557 -4.955 -13.365 1.00 91.06 207 LYS A C 1
ATOM 1546 O O . LYS A 1 207 ? -2.327 -6.109 -13.717 1.00 91.06 207 LYS A O 1
ATOM 1551 N N . HIS A 1 208 ? -2.580 -4.580 -12.087 1.00 89.19 208 HIS A N 1
ATOM 1552 C CA . HIS A 1 208 ? -2.173 -5.455 -10.978 1.00 89.19 208 HIS A CA 1
ATOM 1553 C C . HIS A 1 208 ? -3.335 -5.925 -10.092 1.00 89.19 208 HIS A C 1
ATOM 1555 O O . HIS A 1 208 ? -3.191 -6.921 -9.389 1.00 89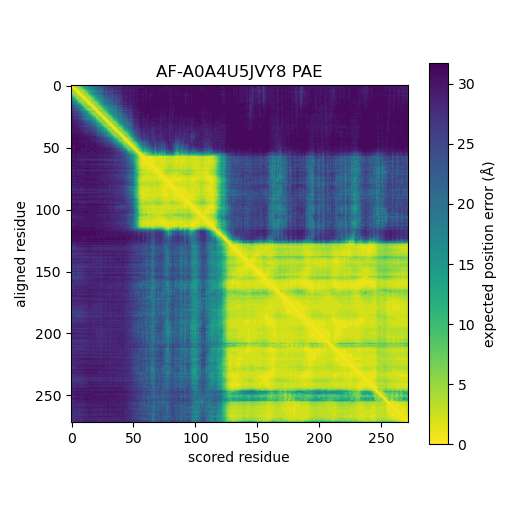.19 208 HIS A O 1
ATOM 1561 N N . GLY A 1 209 ? -4.491 -5.264 -10.173 1.00 87.44 209 GLY A N 1
ATOM 1562 C CA . GLY A 1 209 ? -5.759 -5.732 -9.619 1.00 87.44 209 GLY A CA 1
ATOM 1563 C C . GLY A 1 209 ? -5.926 -5.522 -8.117 1.00 87.44 209 GLY A C 1
ATOM 1564 O O . GLY A 1 209 ? -6.179 -6.490 -7.415 1.00 87.44 209 GLY A O 1
ATOM 1565 N N . PHE A 1 210 ? -5.814 -4.291 -7.604 1.00 88.06 210 PHE A N 1
ATOM 1566 C CA . PHE A 1 210 ? -6.245 -4.008 -6.223 1.00 88.06 210 PHE A CA 1
ATOM 1567 C C . PHE A 1 210 ? -7.759 -4.171 -6.083 1.00 88.06 210 PHE A C 1
ATOM 1569 O O . PHE A 1 210 ? -8.522 -3.559 -6.828 1.00 88.06 210 PHE A O 1
ATOM 1576 N N . GLU A 1 211 ? -8.185 -4.964 -5.100 1.00 87.38 211 GLU A N 1
ATOM 1577 C CA . GLU A 1 211 ? -9.605 -5.223 -4.818 1.00 87.38 211 GLU A CA 1
ATOM 1578 C C . GLU A 1 211 ? -10.173 -4.368 -3.665 1.00 87.38 211 GLU A C 1
ATOM 1580 O O . GLU A 1 211 ? -11.322 -4.535 -3.260 1.00 87.38 211 GLU A O 1
ATOM 1585 N N . TRP A 1 212 ? -9.388 -3.430 -3.133 1.00 90.69 212 TRP A N 1
ATOM 1586 C CA . TRP A 1 212 ? -9.753 -2.559 -2.010 1.00 90.69 212 TRP A CA 1
ATOM 1587 C C . TRP A 1 212 ? -9.676 -1.067 -2.383 1.00 90.69 212 TRP A C 1
ATOM 1589 O O . TRP A 1 212 ? -9.092 -0.710 -3.409 1.00 90.69 212 TRP A O 1
ATOM 1599 N N . PRO A 1 213 ? -10.256 -0.168 -1.559 1.00 95.50 213 PRO A N 1
ATOM 1600 C CA . PRO A 1 213 ? -10.177 1.276 -1.757 1.00 95.50 213 PRO A CA 1
ATOM 1601 C C . PRO A 1 213 ? -8.751 1.794 -1.967 1.00 95.50 213 PRO A C 1
ATOM 1603 O O . PRO A 1 213 ? -7.836 1.460 -1.215 1.00 95.50 213 PRO A O 1
ATOM 1606 N N . VAL A 1 214 ? -8.585 2.671 -2.957 1.00 96.88 214 VAL A N 1
ATOM 1607 C CA . VAL A 1 214 ? -7.302 3.307 -3.280 1.00 96.88 214 VAL A CA 1
ATOM 1608 C C . VAL A 1 214 ? -7.443 4.818 -3.201 1.00 96.88 214 VAL A C 1
ATOM 1610 O O . VAL A 1 214 ? -8.303 5.382 -3.878 1.00 96.88 214 VAL A O 1
ATOM 1613 N N . LEU A 1 215 ? -6.591 5.461 -2.406 1.00 97.25 215 LEU A N 1
ATOM 1614 C CA . LEU A 1 215 ? -6.425 6.909 -2.360 1.00 97.25 215 LEU A CA 1
ATOM 1615 C C . LEU A 1 215 ? -5.206 7.309 -3.190 1.00 97.25 215 LEU A C 1
ATOM 1617 O O . LEU A 1 215 ? -4.085 6.902 -2.888 1.00 97.25 215 LEU A O 1
ATOM 1621 N N . ALA A 1 216 ? -5.445 8.105 -4.226 1.00 95.25 216 ALA A N 1
ATOM 1622 C CA . ALA A 1 216 ? -4.409 8.761 -5.017 1.00 95.25 216 ALA A CA 1
ATOM 1623 C C . ALA A 1 216 ? -4.197 10.202 -4.534 1.00 95.25 216 ALA A C 1
ATOM 1625 O O . ALA A 1 216 ? -4.901 10.657 -3.624 1.00 95.25 216 ALA A O 1
ATOM 1626 N N . ASP A 1 217 ? -3.224 10.906 -5.112 1.00 90.00 217 ASP A N 1
ATOM 1627 C CA . ASP A 1 217 ? -2.960 12.327 -4.852 1.00 90.00 217 ASP A CA 1
ATOM 1628 C C . ASP A 1 217 ? -2.766 12.639 -3.348 1.00 90.00 217 ASP A C 1
ATOM 1630 O O . ASP A 1 217 ? -3.101 13.714 -2.847 1.00 90.00 217 ASP A O 1
ATOM 1634 N N . SER A 1 218 ? -2.259 11.666 -2.580 1.00 94.19 218 SER A N 1
ATOM 1635 C CA . SER A 1 218 ? -2.313 11.668 -1.109 1.00 94.19 218 SER A CA 1
ATOM 1636 C C . SER A 1 218 ? -0.972 11.977 -0.440 1.00 94.19 218 SER A C 1
ATOM 1638 O O . SER A 1 218 ? -0.746 11.618 0.716 1.00 94.19 218 SER A O 1
ATOM 1640 N N . GLU A 1 219 ? -0.072 12.681 -1.124 1.00 87.75 219 GLU A N 1
ATOM 1641 C CA . GLU A 1 219 ? 1.290 12.931 -0.638 1.00 87.75 219 GLU A CA 1
ATOM 1642 C C . GLU A 1 219 ? 1.331 13.604 0.748 1.00 87.75 219 GLU A C 1
ATOM 1644 O O . GLU A 1 219 ? 2.061 13.175 1.641 1.00 87.75 219 GLU A O 1
ATOM 1649 N N . ALA A 1 220 ? 0.493 14.619 0.981 1.00 85.25 220 ALA A N 1
ATOM 1650 C CA . ALA A 1 220 ? 0.430 15.300 2.275 1.00 85.25 220 ALA A CA 1
ATOM 1651 C C . ALA A 1 220 ? -0.007 14.358 3.412 1.00 85.25 220 ALA A C 1
ATOM 1653 O O . ALA A 1 220 ? 0.520 14.437 4.523 1.00 85.25 220 ALA A O 1
ATOM 1654 N N . TYR A 1 221 ? -0.947 13.453 3.131 1.00 93.69 221 TYR A N 1
ATOM 1655 C CA . TYR A 1 221 ? -1.419 12.454 4.088 1.00 93.69 221 TYR A CA 1
ATOM 1656 C C . TYR A 1 221 ? -0.317 11.441 4.418 1.00 93.69 221 TYR A C 1
ATOM 1658 O O . TYR A 1 221 ? -0.031 11.190 5.588 1.00 93.69 221 TYR A O 1
ATOM 1666 N N . ILE A 1 222 ? 0.363 10.928 3.391 1.00 92.94 222 ILE A N 1
ATOM 1667 C CA . ILE A 1 222 ? 1.528 10.044 3.523 1.00 92.94 222 ILE A CA 1
ATOM 1668 C C . ILE A 1 222 ? 2.608 10.713 4.377 1.00 92.94 222 ILE A C 1
ATOM 1670 O O . ILE A 1 222 ? 3.170 10.098 5.290 1.00 92.94 222 ILE A O 1
ATOM 1674 N N . HIS A 1 223 ? 2.876 11.996 4.117 1.00 86.50 223 HIS A N 1
ATOM 1675 C CA . HIS A 1 223 ? 3.893 12.739 4.839 1.00 86.50 223 HIS A CA 1
ATOM 1676 C C . HIS A 1 223 ? 3.572 12.865 6.327 1.00 86.50 223 HIS A C 1
ATOM 1678 O O . HIS A 1 223 ? 4.457 12.628 7.155 1.00 86.50 223 HIS A O 1
ATOM 1684 N N . GLN A 1 224 ? 2.312 13.169 6.650 1.00 90.31 224 GLN A N 1
ATOM 1685 C CA . GLN A 1 224 ? 1.795 13.227 8.020 1.00 90.31 224 GLN A CA 1
ATOM 1686 C C . GLN A 1 224 ? 1.797 11.859 8.710 1.00 90.31 224 GLN A C 1
ATOM 1688 O O . GLN A 1 224 ? 2.011 11.792 9.916 1.00 90.31 224 GLN A O 1
ATOM 1693 N N . ALA A 1 225 ? 1.609 10.770 7.960 1.00 93.31 225 ALA A N 1
ATOM 1694 C CA . ALA A 1 225 ? 1.686 9.407 8.485 1.00 93.31 225 ALA A CA 1
ATOM 1695 C C . ALA A 1 225 ? 3.133 8.955 8.783 1.00 93.31 225 ALA A C 1
ATOM 1697 O O . ALA A 1 225 ? 3.341 7.857 9.296 1.00 93.31 225 ALA A O 1
ATOM 1698 N N . GLY A 1 226 ? 4.141 9.778 8.464 1.00 91.62 226 GLY A N 1
ATOM 1699 C CA . GLY A 1 226 ? 5.558 9.470 8.689 1.00 91.62 226 GLY A CA 1
ATOM 1700 C C . GLY A 1 226 ? 6.147 8.467 7.689 1.00 91.62 226 GLY A C 1
ATOM 1701 O O . GLY A 1 226 ? 7.264 7.973 7.876 1.00 91.62 226 GLY A O 1
ATOM 1702 N N . VAL A 1 227 ? 5.412 8.151 6.618 1.00 90.12 227 VAL A N 1
ATOM 1703 C CA . VAL A 1 227 ? 5.864 7.228 5.573 1.00 90.12 227 VAL A CA 1
ATOM 1704 C C . VAL A 1 227 ? 6.828 7.962 4.642 1.00 90.12 227 VAL A C 1
ATOM 1706 O O . VAL A 1 227 ? 6.536 9.052 4.150 1.00 90.12 227 VAL A O 1
ATOM 1709 N N . ARG A 1 228 ? 8.014 7.379 4.453 1.00 83.94 228 ARG A N 1
ATOM 1710 C CA . ARG A 1 228 ? 9.098 7.914 3.603 1.00 83.94 228 ARG A CA 1
ATOM 1711 C C . ARG A 1 228 ? 9.688 6.867 2.656 1.00 83.94 228 ARG A C 1
ATOM 1713 O O . ARG A 1 228 ? 10.429 7.208 1.747 1.00 83.94 228 ARG A O 1
ATOM 1720 N N . THR A 1 229 ? 9.366 5.594 2.875 1.00 84.38 229 THR A N 1
ATOM 1721 C CA . THR A 1 229 ? 9.925 4.445 2.155 1.00 84.38 229 THR A CA 1
ATOM 1722 C C . THR A 1 229 ? 8.797 3.586 1.610 1.00 84.38 229 THR A C 1
ATOM 1724 O O . THR A 1 229 ? 7.806 3.385 2.315 1.00 84.38 229 THR A O 1
ATOM 1727 N N . TYR A 1 230 ? 8.969 3.028 0.415 1.00 85.50 230 TYR A N 1
ATOM 1728 C CA . TYR A 1 230 ? 7.951 2.207 -0.242 1.00 85.50 230 TYR A CA 1
ATOM 1729 C C . TYR A 1 230 ? 8.509 0.835 -0.667 1.00 85.50 230 TYR A C 1
ATOM 1731 O O . TYR A 1 230 ? 9.675 0.764 -1.060 1.00 85.50 230 TYR A O 1
ATOM 1739 N N . PRO A 1 231 ? 7.692 -0.235 -0.635 1.00 90.25 231 PRO A N 1
ATOM 1740 C CA . PRO A 1 231 ? 6.380 -0.267 0.007 1.00 90.25 231 PRO A CA 1
ATOM 1741 C C . PRO A 1 231 ? 6.489 -0.012 1.517 1.00 90.25 231 PRO A C 1
ATOM 1743 O O . PRO A 1 231 ? 7.560 -0.122 2.119 1.00 90.25 231 PRO A O 1
ATOM 1746 N N . THR A 1 232 ? 5.377 0.365 2.136 1.00 92.81 232 THR A N 1
ATOM 1747 C CA . THR A 1 232 ? 5.206 0.336 3.593 1.00 92.81 232 THR A CA 1
ATOM 1748 C C . THR A 1 232 ? 3.795 -0.138 3.875 1.00 92.81 232 THR A C 1
ATOM 1750 O O . THR A 1 232 ? 2.853 0.404 3.315 1.00 92.81 232 THR A O 1
ATOM 1753 N N . ILE A 1 233 ? 3.632 -1.100 4.778 1.00 94.75 233 ILE A N 1
ATOM 1754 C CA . ILE A 1 233 ? 2.312 -1.512 5.260 1.00 94.75 233 ILE A CA 1
ATOM 1755 C C . ILE A 1 233 ? 2.226 -1.199 6.748 1.00 94.75 233 ILE A C 1
ATOM 1757 O O . ILE A 1 233 ? 3.111 -1.573 7.524 1.00 94.75 233 ILE A O 1
ATOM 1761 N N . LEU A 1 234 ? 1.173 -0.487 7.137 1.00 96.50 234 LEU A N 1
ATOM 1762 C CA . LEU A 1 234 ? 0.839 -0.209 8.529 1.00 96.50 234 LEU A CA 1
ATOM 1763 C C . LEU A 1 234 ? -0.349 -1.059 8.960 1.00 96.50 234 LEU A C 1
ATOM 1765 O O . LEU A 1 234 ? -1.323 -1.168 8.220 1.00 96.50 234 LEU A O 1
ATOM 1769 N N . LEU A 1 235 ? -0.289 -1.593 10.178 1.00 97.50 235 LEU A N 1
ATOM 1770 C CA . LEU A 1 235 ? -1.460 -2.117 10.871 1.00 97.50 235 LEU A CA 1
ATOM 1771 C C . LEU A 1 235 ? -2.048 -1.005 11.733 1.00 97.50 235 LEU A C 1
ATOM 1773 O O . LEU A 1 235 ? -1.352 -0.426 12.570 1.00 97.50 235 LEU A O 1
ATOM 1777 N N . ILE A 1 236 ? -3.326 -0.721 11.526 1.00 97.88 236 ILE A N 1
ATOM 1778 C CA . ILE A 1 236 ? -4.094 0.285 12.250 1.00 97.88 236 ILE A CA 1
ATOM 1779 C C . ILE A 1 236 ? -5.095 -0.433 13.147 1.00 97.88 236 ILE A C 1
ATOM 1781 O O . ILE A 1 236 ? -5.813 -1.324 12.693 1.00 97.88 236 ILE A O 1
ATOM 1785 N N . GLY A 1 237 ? -5.115 -0.054 14.420 1.00 97.25 237 GLY A N 1
ATOM 1786 C CA . GLY A 1 237 ? -6.036 -0.578 15.417 1.00 97.25 237 GLY A CA 1
ATOM 1787 C C . GLY A 1 237 ? -7.448 -0.003 15.271 1.00 97.25 237 GLY A C 1
ATOM 1788 O O . GLY A 1 237 ? -7.625 1.044 14.643 1.00 97.25 237 GLY A O 1
ATOM 1789 N N . PRO A 1 238 ? -8.453 -0.627 15.912 1.00 96.12 238 PRO A N 1
ATOM 1790 C CA . PRO A 1 238 ? -9.846 -0.172 15.891 1.00 96.12 238 PRO A CA 1
ATOM 1791 C C . PRO A 1 238 ? -10.058 1.203 16.544 1.00 96.12 238 PRO A C 1
ATOM 1793 O O . PRO A 1 238 ? -11.113 1.811 16.364 1.00 96.12 238 PRO A O 1
ATOM 1796 N N . ASP A 1 239 ? -9.074 1.691 17.306 1.00 95.12 239 ASP A N 1
ATOM 1797 C CA . ASP A 1 239 ? -9.020 3.026 17.909 1.00 95.12 239 ASP A CA 1
ATOM 1798 C C . ASP A 1 239 ? -8.238 4.042 17.052 1.00 95.12 239 ASP A C 1
ATOM 1800 O O . ASP A 1 239 ? -7.903 5.134 17.519 1.00 95.12 239 ASP A O 1
ATOM 1804 N N . ARG A 1 240 ? -7.955 3.680 15.792 1.00 95.69 240 ARG A N 1
ATOM 1805 C CA . ARG A 1 240 ? -7.204 4.451 14.794 1.00 95.69 240 ARG A CA 1
ATOM 1806 C C . ARG A 1 240 ? -5.728 4.674 15.108 1.00 95.69 240 ARG A C 1
ATOM 1808 O O . ARG A 1 240 ? -5.098 5.518 14.467 1.00 95.69 240 ARG A O 1
ATOM 1815 N N . LYS A 1 241 ? -5.146 3.958 16.067 1.00 96.56 241 LYS A N 1
ATOM 1816 C CA . LYS A 1 241 ? -3.707 4.057 16.330 1.00 96.56 241 LYS A CA 1
ATOM 1817 C C . LYS A 1 241 ? -2.910 3.152 15.409 1.00 96.56 241 LYS A C 1
ATOM 1819 O O . LYS A 1 241 ? -3.352 2.070 15.035 1.00 96.56 241 LYS A O 1
ATOM 1824 N N . ILE A 1 242 ? -1.702 3.585 15.075 1.00 97.25 242 ILE A N 1
ATOM 1825 C CA . ILE A 1 242 ? -0.733 2.758 14.359 1.00 97.25 242 ILE A CA 1
ATOM 1826 C C . ILE A 1 242 ? -0.230 1.687 15.331 1.00 97.25 242 ILE A C 1
ATOM 1828 O O . ILE A 1 242 ? 0.474 2.004 16.286 1.00 97.25 242 ILE A O 1
ATOM 1832 N N . VAL A 1 243 ? -0.584 0.428 15.095 1.00 97.12 243 VAL A N 1
ATOM 1833 C CA . VAL A 1 243 ? -0.174 -0.717 15.923 1.00 97.12 243 VAL A CA 1
ATOM 1834 C C . VAL A 1 243 ? 1.226 -1.175 15.536 1.00 97.12 243 VAL A C 1
ATOM 1836 O O . VAL A 1 243 ? 2.074 -1.390 16.397 1.00 97.12 243 VAL A O 1
ATOM 1839 N N . ALA A 1 244 ? 1.495 -1.288 14.235 1.00 95.25 244 ALA A N 1
ATOM 1840 C CA . ALA A 1 244 ? 2.786 -1.750 13.745 1.00 95.25 244 ALA A CA 1
ATOM 1841 C C . ALA A 1 244 ? 3.077 -1.279 12.319 1.00 95.25 244 ALA A C 1
ATOM 1843 O O . ALA A 1 244 ? 2.176 -0.941 11.551 1.00 95.25 244 ALA A O 1
ATOM 1844 N N . LYS A 1 245 ? 4.363 -1.318 11.960 1.00 93.06 245 LYS A N 1
ATOM 1845 C CA . LYS A 1 245 ? 4.865 -1.209 10.587 1.00 93.06 245 LYS A CA 1
ATOM 1846 C C . LYS A 1 245 ? 5.417 -2.567 10.171 1.00 93.06 245 LYS A C 1
ATOM 1848 O O . LYS A 1 245 ? 6.289 -3.103 10.856 1.00 93.06 245 LYS A O 1
ATOM 1853 N N . MET A 1 246 ? 4.962 -3.095 9.042 1.00 87.12 246 MET A N 1
ATOM 1854 C CA . MET A 1 246 ? 5.518 -4.325 8.496 1.00 87.12 246 MET A CA 1
ATOM 1855 C C . MET A 1 246 ? 6.875 -4.058 7.836 1.00 87.12 246 MET A C 1
ATOM 1857 O O . MET A 1 246 ? 7.067 -3.063 7.131 1.00 87.12 246 MET A O 1
ATOM 1861 N N . LYS A 1 247 ? 7.825 -4.976 8.036 1.00 74.00 247 LYS A N 1
ATOM 1862 C CA . LYS A 1 247 ? 9.039 -5.038 7.214 1.00 74.00 247 LYS A CA 1
ATOM 1863 C C . LYS A 1 247 ? 8.652 -5.646 5.868 1.00 74.00 247 LYS A C 1
ATOM 1865 O O . LYS A 1 247 ? 8.296 -6.815 5.813 1.00 74.00 247 LYS A O 1
ATOM 1870 N N . THR A 1 248 ? 8.717 -4.871 4.795 1.00 64.50 248 THR A N 1
ATOM 1871 C CA . THR A 1 248 ? 8.194 -5.264 3.472 1.00 64.50 248 THR A CA 1
ATOM 1872 C C . THR A 1 248 ? 8.886 -6.465 2.835 1.00 64.50 248 THR A C 1
ATOM 1874 O O . THR A 1 248 ? 8.303 -7.174 2.021 1.00 64.50 248 THR A O 1
ATOM 1877 N N . THR A 1 249 ? 10.093 -6.798 3.292 1.00 63.00 249 THR A N 1
ATOM 1878 C CA . THR A 1 249 ? 10.761 -8.053 2.932 1.00 63.00 249 THR A CA 1
ATOM 1879 C C . THR A 1 249 ? 9.999 -9.305 3.371 1.00 63.00 249 THR A C 1
ATOM 1881 O O . THR A 1 249 ? 10.268 -10.369 2.829 1.00 63.00 249 THR A O 1
ATOM 1884 N N . LEU A 1 250 ? 9.060 -9.219 4.321 1.00 65.44 250 LEU A N 1
ATOM 1885 C CA . LEU A 1 250 ? 8.292 -10.376 4.793 1.00 65.44 250 LEU A CA 1
ATOM 1886 C C . LEU A 1 250 ? 7.431 -10.988 3.685 1.00 65.44 250 LEU A C 1
ATOM 1888 O O . LEU A 1 250 ? 7.483 -12.194 3.488 1.00 65.44 250 LEU A O 1
ATOM 1892 N N . LEU A 1 251 ? 6.722 -10.167 2.909 1.00 71.94 251 LEU A N 1
ATOM 189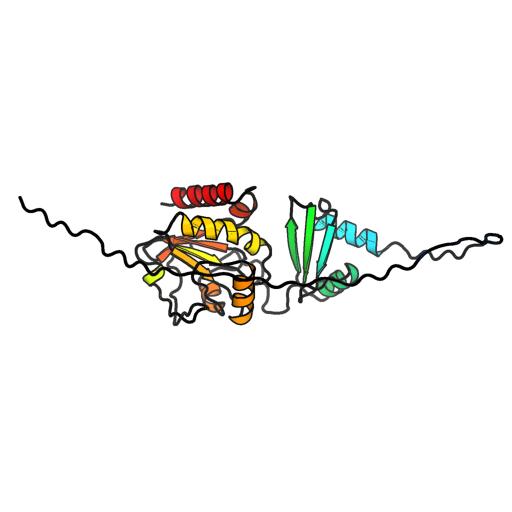3 C CA . LEU A 1 251 ? 5.893 -10.659 1.803 1.00 71.94 251 LEU A CA 1
ATOM 1894 C C . LEU A 1 251 ? 6.718 -11.131 0.605 1.00 71.94 251 LEU A C 1
ATOM 1896 O O . LEU A 1 251 ? 6.314 -12.025 -0.128 1.00 71.94 251 LEU A O 1
ATOM 1900 N N . GLN A 1 252 ? 7.891 -10.534 0.408 1.00 66.88 252 GLN A N 1
ATOM 1901 C CA . GLN A 1 252 ? 8.734 -10.771 -0.765 1.00 66.88 252 GLN A CA 1
ATOM 1902 C C . GLN A 1 252 ? 9.602 -12.031 -0.646 1.00 66.88 252 GLN A C 1
ATOM 1904 O O . GLN A 1 252 ? 10.208 -12.457 -1.629 1.00 66.88 252 GLN A O 1
ATOM 1909 N N . ARG A 1 253 ? 9.714 -12.602 0.558 1.00 65.94 253 ARG A N 1
ATOM 1910 C CA . ARG A 1 253 ? 10.517 -13.803 0.830 1.00 65.94 253 ARG A CA 1
ATOM 1911 C C . ARG A 1 253 ? 9.758 -15.103 0.627 1.00 65.94 253 ARG A C 1
ATOM 1913 O O . ARG A 1 253 ? 10.403 -16.139 0.514 1.00 65.94 253 ARG A O 1
ATOM 1920 N N . GLU A 1 254 ? 8.436 -15.044 0.626 1.00 76.00 254 GLU A N 1
ATOM 1921 C CA . GLU A 1 254 ? 7.608 -16.235 0.539 1.00 76.00 254 GLU A CA 1
ATOM 1922 C C . GLU A 1 254 ? 7.532 -16.729 -0.907 1.00 76.00 254 GLU A C 1
ATOM 1924 O O . GLU A 1 254 ? 7.480 -15.956 -1.873 1.00 76.00 254 GLU A O 1
ATOM 1929 N N . ASP A 1 255 ? 7.588 -18.049 -1.069 1.00 71.00 255 ASP A N 1
ATOM 1930 C CA . ASP A 1 255 ? 7.700 -18.646 -2.395 1.00 71.00 255 ASP A CA 1
ATOM 1931 C C . ASP A 1 255 ? 6.379 -18.634 -3.170 1.00 71.00 255 ASP A C 1
ATOM 1933 O O . ASP A 1 255 ? 6.401 -18.604 -4.407 1.00 71.00 255 ASP A O 1
ATOM 1937 N N . ASP A 1 256 ? 5.262 -18.557 -2.447 1.00 84.44 256 ASP A N 1
ATOM 1938 C CA . ASP A 1 256 ? 3.898 -18.566 -2.958 1.00 84.44 256 ASP A CA 1
ATOM 1939 C C . ASP A 1 256 ? 2.957 -17.645 -2.148 1.00 84.44 256 ASP A C 1
ATOM 1941 O O . ASP A 1 256 ? 3.271 -17.181 -1.048 1.00 84.44 256 ASP A O 1
ATOM 1945 N N . THR A 1 257 ? 1.774 -17.379 -2.709 1.00 86.06 257 THR A N 1
ATOM 1946 C CA . THR A 1 257 ? 0.765 -16.489 -2.115 1.00 86.06 257 THR A CA 1
ATOM 1947 C C . THR A 1 257 ? 0.202 -17.004 -0.790 1.00 86.06 257 THR A C 1
ATOM 1949 O O . THR A 1 257 ? -0.071 -16.192 0.089 1.00 86.06 257 THR A O 1
ATOM 1952 N N . ALA A 1 258 ? 0.027 -18.316 -0.613 1.00 87.69 258 ALA A N 1
ATOM 1953 C CA . ALA A 1 258 ? -0.524 -18.870 0.623 1.00 87.69 258 ALA A CA 1
ATOM 1954 C C . ALA A 1 258 ? 0.464 -18.709 1.786 1.00 87.69 258 ALA A C 1
ATOM 1956 O O . ALA A 1 258 ? 0.072 -18.314 2.881 1.00 87.69 258 ALA A O 1
ATOM 1957 N N . SER A 1 259 ? 1.753 -18.925 1.528 1.00 87.38 259 SER A N 1
ATOM 1958 C CA . SER A 1 259 ? 2.826 -18.687 2.493 1.00 87.38 259 SER A CA 1
ATOM 1959 C C . SER A 1 259 ? 2.924 -17.203 2.879 1.00 87.38 259 SER A C 1
ATOM 1961 O O . SER A 1 259 ? 3.060 -16.883 4.062 1.00 87.38 259 SER A O 1
ATOM 1963 N N . ALA A 1 260 ? 2.749 -16.292 1.912 1.00 88.69 260 ALA A N 1
ATOM 1964 C CA . ALA A 1 260 ? 2.679 -14.847 2.150 1.00 88.69 260 ALA A CA 1
ATOM 1965 C C . ALA A 1 260 ? 1.470 -14.432 3.006 1.00 88.69 260 ALA A C 1
ATOM 1967 O O . ALA A 1 260 ? 1.622 -13.627 3.926 1.00 88.69 260 ALA A O 1
ATOM 1968 N N . VAL A 1 261 ? 0.291 -15.009 2.754 1.00 91.44 261 VAL A N 1
ATOM 1969 C CA . VAL A 1 261 ? -0.903 -14.804 3.594 1.00 91.44 261 VAL A CA 1
ATOM 1970 C C . VAL A 1 261 ? -0.655 -15.323 5.006 1.00 91.44 261 VAL A C 1
ATOM 1972 O O . VAL A 1 261 ? -0.820 -14.572 5.956 1.00 91.44 261 VAL A O 1
ATOM 1975 N N . ALA A 1 262 ? -0.120 -16.536 5.156 1.00 90.81 262 ALA A N 1
ATOM 1976 C CA . ALA A 1 262 ? 0.193 -17.087 6.472 1.00 90.81 262 ALA A CA 1
ATOM 1977 C C . ALA A 1 262 ? 1.249 -16.254 7.229 1.00 90.81 262 ALA A C 1
ATOM 1979 O O . ALA A 1 262 ? 1.260 -16.220 8.459 1.00 90.81 262 ALA A O 1
ATOM 1980 N N . ALA A 1 263 ? 2.169 -15.591 6.520 1.00 90.00 263 ALA A N 1
ATOM 1981 C CA . ALA A 1 263 ? 3.106 -14.649 7.124 1.00 90.00 263 ALA A CA 1
ATOM 1982 C C . ALA A 1 263 ? 2.408 -13.366 7.606 1.00 90.00 263 ALA A C 1
ATOM 1984 O O . ALA A 1 263 ? 2.750 -12.879 8.686 1.00 90.00 263 ALA A O 1
ATOM 1985 N N . LEU A 1 264 ? 1.427 -12.850 6.851 1.00 92.12 264 LEU A N 1
ATOM 1986 C CA . LEU A 1 264 ? 0.564 -11.752 7.300 1.00 92.12 264 LEU A CA 1
ATOM 1987 C C . LEU A 1 264 ? -0.253 -12.152 8.522 1.00 92.12 264 LEU A C 1
ATOM 1989 O O . LEU A 1 264 ? -0.262 -11.390 9.482 1.00 92.12 264 LEU A O 1
ATOM 1993 N N . ASP A 1 265 ? -0.858 -13.340 8.517 1.00 93.75 265 ASP A N 1
ATOM 1994 C CA . ASP A 1 265 ? -1.634 -13.866 9.645 1.00 93.75 265 ASP A CA 1
ATOM 1995 C C . ASP A 1 265 ? -0.790 -13.882 10.910 1.00 93.75 265 ASP A C 1
ATOM 1997 O O . ASP A 1 265 ? -1.103 -13.191 11.874 1.00 93.75 265 ASP A O 1
ATOM 2001 N N . ARG A 1 266 ? 0.364 -14.560 10.867 1.00 93.56 266 ARG A N 1
ATOM 2002 C CA . ARG A 1 266 ? 1.283 -14.625 12.012 1.00 93.56 266 ARG A CA 1
ATOM 2003 C C . ARG A 1 266 ? 1.720 -13.243 12.485 1.00 93.56 266 ARG A C 1
ATOM 2005 O O . ARG A 1 266 ? 1.878 -13.025 13.684 1.00 93.56 266 ARG A O 1
ATOM 2012 N N . TRP A 1 267 ? 1.970 -12.321 11.556 1.00 93.25 267 TRP A N 1
ATOM 2013 C CA . TRP A 1 267 ? 2.380 -10.966 11.905 1.00 93.25 267 TRP A CA 1
ATOM 2014 C C . TRP A 1 267 ? 1.252 -10.198 12.594 1.00 93.25 267 TRP A C 1
ATOM 2016 O O . TRP A 1 267 ? 1.490 -9.629 13.658 1.00 93.25 267 TRP A O 1
ATOM 2026 N N . VAL A 1 268 ? 0.039 -10.216 12.039 1.00 93.94 268 VAL A N 1
ATOM 2027 C CA . VAL A 1 268 ? -1.131 -9.548 12.621 1.00 93.94 268 VAL A CA 1
ATOM 2028 C C . VAL A 1 268 ? -1.495 -10.178 13.963 1.00 93.94 268 VAL A C 1
ATOM 2030 O O . VAL A 1 268 ? -1.566 -9.458 14.949 1.00 93.94 268 VAL A O 1
ATOM 2033 N N . GLU A 1 269 ? -1.629 -11.501 14.042 1.00 93.44 269 GLU A N 1
ATOM 2034 C CA . GLU A 1 269 ? -1.968 -12.228 15.274 1.00 93.44 269 GLU A CA 1
ATOM 2035 C C . GLU A 1 269 ? -0.963 -11.990 16.403 1.00 93.44 269 GLU A C 1
ATOM 2037 O O . GLU A 1 269 ? -1.344 -11.956 17.566 1.00 93.44 269 GLU A O 1
ATOM 2042 N N . SER A 1 270 ? 0.317 -11.771 16.088 1.00 93.25 270 SER A N 1
ATOM 2043 C CA . SER A 1 270 ? 1.323 -11.451 17.110 1.00 93.25 270 SER A CA 1
ATOM 2044 C C . SER A 1 270 ? 1.153 -10.067 17.756 1.00 93.25 270 SER A C 1
ATOM 2046 O O . SER A 1 270 ? 1.869 -9.743 18.705 1.00 93.25 270 SER A O 1
ATOM 2048 N N . LEU A 1 271 ? 0.254 -9.237 17.219 1.00 91.50 271 LEU A N 1
ATOM 2049 C CA . LEU A 1 271 ? 0.032 -7.844 17.607 1.00 91.50 271 LEU A CA 1
ATOM 2050 C C . LEU A 1 271 ? -1.367 -7.587 18.187 1.00 91.50 271 LEU A C 1
ATOM 2052 O O . LEU A 1 271 ? -1.606 -6.473 18.663 1.00 91.50 271 LEU A O 1
ATOM 2056 N N . LEU A 1 272 ? -2.269 -8.572 18.105 1.00 86.75 272 LEU A N 1
ATOM 2057 C CA . LEU A 1 272 ? -3.636 -8.523 18.637 1.00 86.75 272 LEU A CA 1
ATOM 2058 C C . LEU A 1 272 ? -3.707 -9.180 20.019 1.00 86.75 272 LEU A C 1
ATOM 2060 O O . LEU A 1 272 ? -4.442 -8.634 20.872 1.00 86.75 272 LEU A O 1
#

pLDDT: mean 76.44, std 23.5, range [26.5, 97.88]

Foldseek 3Di:
DDDDDDDDDDDDDDDDDDDDDDDDDDDDDDDDDDDDDDDDDDDDDDDDPPPDDPQVVVVCVVCVVVVLNQAPAEFEEEQVRDTDDPVVNVVVVVVVWDWDKDADPVNSYMYIYTHPPDDPLPPPDPQPQDFQDFQDWDDQFAFLVGDTDGPQLLAPAKEKEWEAFLPGPLVLLCLLLVVVLCVVCVRYHYEYEYCAASVSVVVSCVVRPHPHTYTYNCVVSCVSNSHSDPGWMFIAHNVRGGQDIDPSVQSVVDPDSVSSNVSVVVVVVVRD

Organism: NCBI:txid2572684

Secondary structure (DSSP, 8-state):
-----------------------------------------------------HHHHHHHHHHHHTT-TT-SEEEEE-TTS-B--HHHHHHHHHTT--EEEEEETTTTEEEEEEPPSSS----S------TTSBPPP--SEE-TTS-EE-GGGGBTS-EEEEEE-TT-HHHHHHHHHHHHHHHH-TTSEEEEEESS-HHHHHHHHHHH---S-EE-S-HHHHHHTT--SSSEEEEE-TBSBEEEEE-THHHHT-SSHHHHHHHHHHHHHTT-

Solvent-accessible surface area (backbone atoms only — not comparable to full-atom values): 16704 Å² total; per-residue (Å²): 142,86,86,86,85,84,83,85,87,83,83,88,87,86,82,89,82,88,84,89,82,84,79,90,84,88,86,85,88,84,86,87,89,88,87,86,89,84,89,79,89,83,83,85,80,86,80,85,76,83,75,79,74,59,67,67,53,53,52,49,52,50,26,49,77,68,71,38,68,84,27,89,44,70,47,37,24,41,60,88,67,47,83,44,55,67,67,61,51,51,54,45,41,74,72,70,46,53,68,51,75,48,75,39,85,87,82,30,35,30,39,38,32,38,52,60,96,69,70,77,78,68,67,94,58,75,63,62,56,54,70,72,36,69,56,67,79,55,72,89,34,45,28,81,89,65,48,76,47,54,63,66,70,32,50,82,26,44,22,42,39,39,35,44,52,72,84,39,66,72,42,62,64,42,41,63,24,54,48,51,40,50,70,75,35,74,78,47,36,59,37,37,40,21,55,40,49,60,66,51,42,47,54,40,36,73,74,68,58,71,86,55,54,36,34,39,64,31,46,72,59,41,52,70,48,18,58,78,62,76,53,35,38,34,37,29,33,36,86,36,20,26,68,43,71,55,65,61,65,60,48,72,69,39,94,45,53,67,56,21,30,53,52,48,49,56,55,51,63,74,75,111

Nearest PDB structures (foldseek):
  1st9-assembly2_B  TM=8.448E-01  e=6.445E-10  Bacillus subtilis
  3c73-assembly1_A  TM=8.410E-01  e=6.445E-10  unclassified
  3ios-assembly1_A  TM=7.843E-01  e=1.060E-09  Mycobacterium tuberculosis
  1lu4-assembly1_A  TM=7.320E-01  e=2.869E-09  Mycobacterium tuberculosis
  3ha9-assembly1_A  TM=7.548E-01  e=2.694E-08  Aeropyrum pernix

Radius of gyration: 28.25 Å; Cα contacts (8 Å, |Δi|>4): 363; chains: 1; bounding box: 91×40×76 Å

Mean predicted aligned error: 17.53 Å

InterPro domains:
  IPR013740 Redoxin [PF08534] (132-250)
  IPR013766 Thioredoxin domain [PS51352] (129-272)
  IPR036249 Thioredoxin-like superfamily [SSF52833] (130-246)
  IPR050553 Thioredoxin family ResA/DsbE subfamily [PTHR42852] (71-245)